Protein AF-A0A3Q7SPI2-F1 (afdb_monomer_lite)

Organism: Vulpes vulpes (NCBI:txid9627)

Radius of gyration: 119.85 Å; chains: 1; bounding box: 212×72×351 Å

Foldseek 3Di:
DPPVVVVVVVVVVVVVVVVVVVVVVVVVVVVVVVVVVVVVVVVVVVVVVVVVVVVVVVVVVVVVVVVVVVVVVVVVVVVVVVVVVVVVVVVVVVVVVVVVVVVVVVVVVVVVVVVVVVVVVVVVVVVVVVVVVVVVVVVVVVVVVVVVVVVVVVVVVVVVVVVVVVVVVVVVVVVVVVVVVVVVVVVVVVVVVVVVVVVVVVVVVVVVVVVVVVVVVVVVVVVVVVVVVVVVVVVVVVVVVVVVVVVVVVVVVVVVVVVVVVVVVVVVVVVVVVVVVVVVVVPD

Secondary structure (DSSP, 8-state):
--HHHHHHHHHHHHHHHHHHHHHHHHHHHHHHHHHHHHHHHHHHHHHHHHHHHHHHHHHHHHHHHHHHHHHHHHHHHHHHHHHHHHHHHHHHHHHHHHHHHHHHHHHHHHHHHHHHHHHHHHHHHHHHHHHHHHHHHHHHHHHHHHHHHHHHHHHHHHHHHHHHHHHHHHHHHHHHHHHHHHHHHHHHHHHHHHHHHHHHHHHHHHHHHHHHHHHHHHHHHHHHHHHHHHHHHHHHHHHHHHHHHHHHHHHHHHHHHHHHHHHHHHHHHHHHHHHHHHHHHT--

Structure (mmCIF, N/CA/C/O backbone):
data_AF-A0A3Q7SPI2-F1
#
_entry.id   AF-A0A3Q7SPI2-F1
#
loop_
_atom_site.group_PDB
_atom_site.id
_atom_site.type_symbol
_atom_site.label_atom_id
_atom_site.label_alt_id
_atom_site.label_comp_id
_atom_site.label_asym_id
_atom_site.label_entity_id
_atom_site.label_seq_id
_atom_site.pdbx_PDB_ins_code
_atom_site.Cartn_x
_atom_site.Cartn_y
_atom_site.Cartn_z
_atom_site.occupancy
_atom_site.B_iso_or_equiv
_atom_site.auth_seq_id
_atom_site.auth_comp_id
_atom_site.auth_asym_id
_atom_site.auth_atom_id
_atom_site.pdbx_PDB_model_num
ATOM 1 N N . MET A 1 1 ? 110.333 32.108 -171.984 1.00 55.56 1 MET A N 1
ATOM 2 C CA . MET A 1 1 ? 111.078 31.637 -170.794 1.00 55.56 1 MET A CA 1
ATOM 3 C C . MET A 1 1 ? 110.436 32.079 -169.461 1.00 55.56 1 MET A C 1
ATOM 5 O O . MET A 1 1 ? 110.934 31.682 -168.419 1.00 55.56 1 MET A O 1
ATOM 9 N N . ASP A 1 2 ? 109.292 32.789 -169.468 1.00 55.53 2 ASP A N 1
ATOM 10 C CA . ASP A 1 2 ? 108.580 33.247 -168.251 1.00 55.53 2 ASP A CA 1
ATOM 11 C C . ASP A 1 2 ? 107.509 32.281 -167.694 1.00 55.53 2 ASP A C 1
ATOM 13 O O . ASP A 1 2 ? 107.187 32.309 -166.507 1.00 55.53 2 ASP A O 1
ATOM 17 N N . ALA A 1 3 ? 106.958 31.381 -168.515 1.00 58.31 3 ALA A N 1
ATOM 18 C CA . ALA A 1 3 ? 105.836 30.527 -168.101 1.00 58.31 3 ALA A CA 1
ATOM 19 C C . ALA A 1 3 ? 106.227 29.377 -167.143 1.00 58.31 3 ALA A C 1
ATOM 21 O O . ALA A 1 3 ? 105.407 28.935 -166.340 1.00 58.31 3 ALA A O 1
ATOM 22 N N . ILE A 1 4 ? 107.479 28.903 -167.184 1.00 58.94 4 ILE A N 1
ATOM 23 C CA . ILE A 1 4 ? 107.939 27.765 -166.362 1.00 58.94 4 ILE A CA 1
ATOM 24 C C . ILE A 1 4 ? 108.259 28.204 -164.923 1.00 58.94 4 ILE A C 1
ATOM 26 O O . ILE A 1 4 ? 107.924 27.491 -163.977 1.00 58.94 4 ILE A O 1
ATOM 30 N N . LYS A 1 5 ? 108.803 29.415 -164.728 1.00 58.69 5 LYS A N 1
ATOM 31 C CA . LYS A 1 5 ? 109.074 29.975 -163.391 1.00 58.69 5 LYS A CA 1
ATOM 32 C C . LYS A 1 5 ? 107.792 30.167 -162.574 1.00 58.69 5 LYS A C 1
ATOM 34 O O . LYS A 1 5 ? 107.759 29.788 -161.407 1.00 58.69 5 LYS A O 1
ATOM 39 N N . LYS A 1 6 ? 106.715 30.659 -163.203 1.00 62.22 6 LYS A N 1
ATOM 40 C CA . LYS A 1 6 ? 105.400 30.829 -162.556 1.00 62.22 6 LYS A CA 1
ATOM 41 C C . LYS A 1 6 ? 104.783 29.505 -162.091 1.00 62.22 6 LYS A C 1
ATOM 43 O O . LYS A 1 6 ? 104.199 29.455 -161.015 1.00 62.22 6 LYS A O 1
ATOM 48 N N . LYS A 1 7 ? 104.940 28.423 -162.863 1.00 62.72 7 LYS A N 1
ATOM 49 C CA . LYS A 1 7 ? 104.391 27.100 -162.510 1.00 62.72 7 LYS A CA 1
ATOM 50 C C . LYS A 1 7 ? 105.150 26.446 -161.349 1.00 62.72 7 LYS A C 1
ATOM 52 O O . LYS A 1 7 ? 104.543 25.810 -160.497 1.00 62.72 7 LYS A O 1
ATOM 57 N N . MET A 1 8 ? 106.466 26.652 -161.288 1.00 64.38 8 MET A N 1
ATOM 58 C CA . MET A 1 8 ? 107.308 26.155 -160.197 1.00 64.38 8 MET A CA 1
ATOM 59 C C . MET A 1 8 ? 107.102 26.952 -158.895 1.00 64.38 8 MET A C 1
ATOM 61 O O . MET A 1 8 ? 107.114 26.365 -157.818 1.00 64.38 8 MET A O 1
ATOM 65 N N . GLN A 1 9 ? 106.830 28.261 -158.990 1.00 63.81 9 GLN A N 1
ATOM 66 C CA . GLN A 1 9 ? 106.365 29.067 -157.853 1.00 63.81 9 GLN A CA 1
ATOM 67 C C . GLN A 1 9 ? 104.988 28.617 -157.350 1.00 63.81 9 GLN A C 1
ATOM 69 O O . GLN A 1 9 ? 104.815 28.498 -156.143 1.00 63.81 9 GLN A O 1
ATOM 74 N N . MET A 1 10 ? 104.044 28.302 -158.248 1.00 69.56 10 MET A N 1
ATOM 75 C CA . MET A 1 10 ? 102.730 27.777 -157.847 1.00 69.56 10 MET A CA 1
ATOM 76 C C . MET A 1 10 ? 102.832 26.428 -157.126 1.00 69.56 10 MET A C 1
ATOM 78 O O . MET A 1 10 ? 102.257 26.276 -156.060 1.00 69.56 10 MET A O 1
ATOM 82 N N . LEU A 1 11 ? 103.627 25.480 -157.633 1.00 66.75 11 LEU A N 1
ATOM 83 C CA . LEU A 1 11 ? 103.809 24.177 -156.973 1.00 66.75 11 LEU A CA 1
ATOM 84 C C . LEU A 1 11 ? 104.491 24.282 -155.601 1.00 66.75 11 LEU A C 1
ATOM 86 O O . LEU A 1 11 ? 104.230 23.469 -154.717 1.00 66.75 11 LEU A O 1
ATOM 90 N N . LYS A 1 12 ? 105.374 25.270 -155.414 1.00 70.38 12 LYS A N 1
ATOM 91 C CA . LYS A 1 12 ? 106.001 25.524 -154.114 1.00 70.38 12 LYS A CA 1
ATOM 92 C C . LYS A 1 12 ? 104.993 26.108 -153.118 1.00 70.38 12 LYS A C 1
ATOM 94 O O . LYS A 1 12 ? 104.948 25.640 -151.987 1.00 70.38 12 LYS A O 1
ATOM 99 N N . LEU A 1 13 ? 104.153 27.038 -153.579 1.00 75.38 13 LEU A N 1
ATOM 100 C CA . LEU A 1 13 ? 103.061 27.617 -152.794 1.00 75.38 13 LEU A CA 1
ATOM 101 C C . LEU A 1 13 ? 102.005 26.563 -152.421 1.00 75.38 13 LEU A C 1
ATOM 103 O O . LEU A 1 13 ? 101.534 26.546 -151.293 1.00 75.38 13 LEU A O 1
ATOM 107 N N . ASP A 1 14 ? 101.676 25.641 -153.330 1.00 71.81 14 ASP A N 1
ATOM 108 C CA . ASP A 1 14 ? 100.745 24.540 -153.046 1.00 71.81 14 ASP A CA 1
ATOM 109 C C . ASP A 1 14 ? 101.316 23.548 -152.024 1.00 71.81 14 ASP A C 1
ATOM 111 O O . ASP A 1 14 ? 100.580 23.044 -151.177 1.00 71.81 14 ASP A O 1
ATOM 115 N N . LYS A 1 15 ? 102.630 23.284 -152.060 1.00 73.38 15 LYS A N 1
ATOM 116 C CA . LYS A 1 15 ? 103.296 22.444 -151.055 1.00 73.38 15 LYS A CA 1
ATOM 117 C C . LYS A 1 15 ? 103.334 23.123 -149.683 1.00 73.38 15 LYS A C 1
ATOM 119 O O . LYS A 1 15 ? 103.087 22.447 -148.690 1.00 73.38 15 LYS A O 1
ATOM 124 N N . GLU A 1 16 ? 103.641 24.419 -149.630 1.00 73.44 16 GLU A N 1
ATOM 125 C CA . GLU A 1 16 ? 103.612 25.209 -148.389 1.00 73.44 16 GLU A CA 1
ATOM 126 C C . GLU A 1 16 ? 102.183 25.264 -147.820 1.00 73.44 16 GLU A C 1
ATOM 128 O O . GLU A 1 16 ? 101.985 24.886 -146.674 1.00 73.44 16 GLU A O 1
ATOM 133 N N . ASN A 1 17 ? 101.161 25.530 -148.642 1.00 75.19 17 ASN A N 1
ATOM 134 C CA . ASN A 1 17 ? 99.755 25.491 -148.213 1.00 75.19 17 ASN A CA 1
ATOM 135 C C . ASN A 1 17 ? 99.292 24.104 -147.726 1.00 75.19 17 ASN A C 1
ATOM 137 O O . ASN A 1 17 ? 98.430 24.007 -146.852 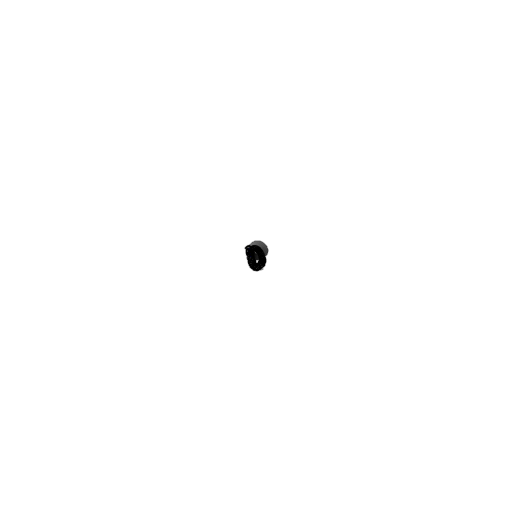1.00 75.19 17 ASN A O 1
ATOM 141 N N . ALA A 1 18 ? 99.804 23.018 -148.314 1.00 76.81 18 ALA A N 1
ATOM 142 C CA . ALA A 1 18 ? 99.486 21.660 -147.878 1.00 76.81 18 ALA A CA 1
ATOM 143 C C . ALA A 1 18 ? 100.167 21.301 -146.548 1.00 76.81 18 ALA A C 1
ATOM 145 O O . ALA A 1 18 ? 99.561 20.603 -145.737 1.00 76.81 18 ALA A O 1
ATOM 146 N N . LEU A 1 19 ? 101.394 21.784 -146.323 1.00 74.31 19 LEU A N 1
ATOM 147 C CA . LEU A 1 19 ? 102.105 21.639 -145.051 1.00 74.31 19 LEU A CA 1
ATOM 148 C C . LEU A 1 19 ? 101.437 22.463 -143.949 1.00 74.31 19 LEU A C 1
ATOM 150 O O . LEU A 1 19 ? 101.128 21.894 -142.911 1.00 74.31 19 LEU A O 1
ATOM 154 N N . ASP A 1 20 ? 101.089 23.724 -144.210 1.00 76.94 20 ASP A N 1
ATOM 155 C CA . ASP A 1 20 ? 100.360 24.568 -143.254 1.00 76.94 20 ASP A CA 1
ATOM 156 C C . ASP A 1 20 ? 98.998 23.955 -142.896 1.00 76.94 20 ASP A C 1
ATOM 158 O O . ASP A 1 20 ? 98.590 23.956 -141.738 1.00 76.94 20 ASP A O 1
ATOM 162 N N . ARG A 1 21 ? 98.293 23.351 -143.866 1.00 78.00 21 ARG A N 1
ATOM 163 C CA . ARG A 1 21 ? 97.057 22.599 -143.586 1.00 78.00 21 ARG A CA 1
ATOM 164 C C . ARG A 1 21 ? 97.289 21.351 -142.741 1.00 78.00 21 ARG A C 1
ATOM 166 O O . ARG A 1 21 ? 96.421 21.020 -141.939 1.00 78.00 21 ARG A O 1
ATOM 173 N N . ALA A 1 22 ? 98.395 20.641 -142.945 1.00 78.00 22 ALA A N 1
ATOM 174 C CA . ALA A 1 22 ? 98.726 19.461 -142.154 1.00 78.00 22 ALA A CA 1
ATOM 175 C C . ALA A 1 22 ? 99.110 19.848 -140.718 1.00 78.00 22 ALA A C 1
ATOM 177 O O . ALA A 1 22 ? 98.606 19.233 -139.784 1.00 78.00 22 ALA A O 1
ATOM 178 N N . GLU A 1 23 ? 99.908 20.904 -140.541 1.00 78.56 23 GLU A N 1
ATOM 179 C CA . GLU A 1 23 ? 100.263 21.448 -139.226 1.00 78.56 23 GLU A CA 1
ATOM 180 C C . GLU A 1 23 ? 99.034 21.998 -138.493 1.00 78.56 23 GLU A C 1
ATOM 182 O O . GLU A 1 23 ? 98.845 21.707 -137.313 1.00 78.56 23 GLU A O 1
ATOM 187 N N . GLN A 1 24 ? 98.146 22.713 -139.193 1.00 80.88 24 GLN A N 1
ATOM 188 C CA . GLN A 1 24 ? 96.880 23.182 -138.628 1.00 80.88 24 GLN A CA 1
ATOM 189 C C . GLN A 1 24 ? 95.991 22.003 -138.204 1.00 80.88 24 GLN A C 1
ATOM 191 O O . GLN A 1 24 ? 95.455 22.007 -137.101 1.00 80.88 24 GLN A O 1
ATOM 196 N N . ALA A 1 25 ? 95.877 20.961 -139.035 1.00 79.62 25 ALA A N 1
ATOM 197 C CA . ALA A 1 25 ? 95.103 19.767 -138.698 1.00 79.62 25 ALA A CA 1
ATOM 198 C C . ALA A 1 25 ? 95.709 18.978 -137.523 1.00 79.62 25 ALA A C 1
ATOM 200 O O . ALA A 1 25 ? 94.969 18.401 -136.727 1.00 79.62 25 ALA A O 1
ATOM 201 N N . GLU A 1 26 ? 97.037 18.951 -137.387 1.00 81.19 26 GLU A N 1
ATOM 202 C CA . GLU A 1 26 ? 97.724 18.307 -136.264 1.00 81.19 26 GLU A CA 1
ATOM 203 C C . GLU A 1 26 ? 97.571 19.116 -134.966 1.00 81.19 26 GLU A C 1
ATOM 205 O O . GLU A 1 26 ? 97.320 18.537 -133.906 1.00 81.19 26 GLU A O 1
ATOM 210 N N . ALA A 1 27 ? 97.615 20.450 -135.049 1.00 82.19 27 ALA A N 1
ATOM 211 C CA . ALA A 1 27 ? 97.311 21.344 -133.934 1.00 82.19 27 ALA A CA 1
ATOM 212 C C . ALA A 1 27 ? 95.845 21.221 -133.481 1.00 82.19 27 ALA A C 1
ATOM 214 O O . ALA A 1 27 ? 95.585 21.091 -132.284 1.00 82.19 27 ALA A O 1
ATOM 215 N N . ASP A 1 28 ? 94.899 21.185 -134.424 1.00 82.88 28 ASP A N 1
ATOM 216 C CA . ASP A 1 28 ? 93.471 21.013 -134.142 1.00 82.88 28 ASP A CA 1
ATOM 217 C C . ASP A 1 28 ? 93.180 19.623 -133.555 1.00 82.88 28 ASP A C 1
ATOM 219 O O . ASP A 1 28 ? 92.407 19.501 -132.603 1.00 82.88 28 ASP A O 1
ATOM 223 N N . LYS A 1 29 ? 93.840 18.570 -134.062 1.00 85.00 29 LYS A N 1
ATOM 224 C CA . LYS A 1 29 ? 93.756 17.216 -133.498 1.00 85.00 29 LYS A CA 1
ATOM 225 C C . LYS A 1 29 ? 94.263 17.191 -132.059 1.00 85.00 29 LYS A C 1
ATOM 227 O O . LYS A 1 29 ? 93.582 16.648 -131.196 1.00 85.00 29 LYS A O 1
ATOM 232 N N . LYS A 1 30 ? 95.422 17.792 -131.788 1.00 84.12 30 LYS A N 1
ATOM 233 C CA . LYS A 1 30 ? 95.995 17.837 -130.439 1.00 84.12 30 LYS A CA 1
ATOM 234 C C . LYS A 1 30 ? 95.109 18.630 -129.474 1.00 84.12 30 LYS A C 1
ATOM 236 O O . LYS A 1 30 ? 94.859 18.173 -128.365 1.00 84.12 30 LYS A O 1
ATOM 241 N N . ALA A 1 31 ? 94.557 19.760 -129.917 1.00 85.06 31 ALA A N 1
ATOM 242 C CA . ALA A 1 31 ? 93.592 20.531 -129.137 1.00 85.06 31 ALA A CA 1
ATOM 243 C C . ALA A 1 31 ? 92.297 19.742 -128.862 1.00 85.06 31 ALA A C 1
ATOM 245 O O . ALA A 1 31 ? 91.734 19.839 -127.772 1.00 85.06 31 ALA A O 1
ATOM 246 N N . ALA A 1 32 ? 91.824 18.944 -129.825 1.00 83.56 32 ALA A N 1
ATOM 247 C CA . ALA A 1 32 ? 90.671 18.066 -129.643 1.00 83.56 32 ALA A CA 1
ATOM 248 C C . ALA A 1 32 ? 90.970 16.894 -128.693 1.00 83.56 32 ALA A C 1
ATOM 250 O O . ALA A 1 32 ? 90.123 16.569 -127.866 1.00 83.56 32 ALA A O 1
ATOM 251 N N . GLU A 1 33 ? 92.162 16.295 -128.765 1.00 84.12 33 GLU A N 1
ATOM 252 C CA . GLU A 1 33 ? 92.613 15.239 -127.848 1.00 84.12 33 GLU A CA 1
ATOM 253 C C . GLU A 1 33 ? 92.755 15.765 -126.413 1.00 84.12 33 GLU A C 1
ATOM 255 O O . GLU A 1 33 ? 92.229 15.149 -125.487 1.00 84.12 33 GLU A O 1
ATOM 260 N N . ASP A 1 34 ? 93.368 16.938 -126.221 1.00 86.00 34 ASP A N 1
ATOM 261 C CA . ASP A 1 34 ? 93.481 17.580 -124.905 1.00 86.00 34 ASP A CA 1
ATOM 262 C C . ASP A 1 34 ? 92.097 17.932 -124.333 1.00 86.00 34 ASP A C 1
ATOM 264 O O . ASP A 1 34 ? 91.833 17.717 -123.148 1.00 86.00 34 ASP A O 1
ATOM 268 N N . ARG A 1 35 ? 91.174 18.409 -125.180 1.00 86.06 35 ARG A N 1
ATOM 269 C CA . ARG A 1 35 ? 89.789 18.702 -124.782 1.00 86.06 35 ARG A CA 1
ATOM 270 C C . ARG A 1 35 ? 88.993 17.436 -124.469 1.00 86.06 35 ARG A C 1
ATOM 272 O O . ARG A 1 35 ? 88.218 17.435 -123.519 1.00 86.06 35 ARG A O 1
ATOM 279 N N . SER A 1 36 ? 89.195 16.360 -125.229 1.00 86.56 36 SER A N 1
ATOM 280 C CA . SER A 1 36 ? 88.597 15.049 -124.952 1.00 86.56 36 SER A CA 1
ATOM 281 C C . SER A 1 36 ? 89.075 14.518 -123.608 1.00 86.56 36 SER A C 1
ATOM 283 O O . SER A 1 36 ? 88.267 14.061 -122.809 1.00 86.56 36 SER A O 1
ATOM 285 N N . LYS A 1 37 ? 90.372 14.653 -123.320 1.00 87.19 37 LYS A N 1
ATOM 286 C CA . LYS A 1 37 ? 90.965 14.206 -122.061 1.00 87.19 37 LYS A CA 1
ATOM 287 C C . LYS A 1 37 ? 90.459 15.008 -120.860 1.00 87.19 37 LYS A C 1
ATOM 289 O O . LYS A 1 37 ? 90.122 14.421 -119.840 1.00 87.19 37 LYS A O 1
ATOM 294 N N . GLN A 1 38 ? 90.331 16.331 -120.995 1.00 87.06 38 GLN A N 1
ATOM 295 C CA . GLN A 1 38 ? 89.701 17.172 -119.968 1.00 87.06 38 GLN A CA 1
ATOM 296 C C . GLN A 1 38 ? 88.248 16.764 -119.702 1.00 87.06 38 GLN A C 1
ATOM 298 O O . GLN A 1 38 ? 87.848 16.657 -118.546 1.00 87.06 38 GLN A O 1
ATOM 303 N N . LEU A 1 39 ? 87.470 16.501 -120.756 1.00 85.69 39 LEU A N 1
ATOM 304 C CA . LEU A 1 39 ? 86.083 16.053 -120.622 1.00 85.69 39 LEU A CA 1
ATOM 305 C C . LEU A 1 39 ? 85.982 14.652 -120.004 1.00 85.69 39 LEU A C 1
ATOM 307 O O . LEU A 1 39 ? 85.077 14.414 -119.211 1.00 85.69 39 LEU A O 1
ATOM 311 N N . GLU A 1 40 ? 86.899 13.737 -120.326 1.00 84.88 40 GLU A N 1
ATOM 312 C CA . GLU A 1 40 ? 86.978 12.416 -119.691 1.00 84.88 40 GLU A CA 1
ATOM 313 C C . GLU A 1 40 ? 87.300 12.527 -118.193 1.00 84.88 40 GLU A C 1
ATOM 315 O O . GLU A 1 40 ? 86.602 11.923 -117.377 1.00 84.88 40 GLU A O 1
ATOM 320 N N . ASP A 1 41 ? 88.284 13.346 -117.811 1.00 87.94 41 ASP A N 1
ATOM 321 C CA . ASP A 1 41 ? 88.640 13.579 -116.406 1.00 87.94 41 ASP A CA 1
ATOM 322 C C . ASP A 1 41 ? 87.490 14.256 -115.627 1.00 87.94 41 ASP A C 1
ATOM 324 O O . ASP A 1 41 ? 87.188 13.881 -114.486 1.00 87.94 41 ASP A O 1
ATOM 328 N N . GLU A 1 42 ? 86.793 15.220 -116.241 1.00 88.69 42 GLU A N 1
ATOM 329 C CA . GLU A 1 42 ? 85.589 15.840 -115.672 1.00 88.69 42 GLU A CA 1
ATOM 330 C C . GLU A 1 42 ? 84.445 14.836 -115.515 1.00 88.69 42 GLU A C 1
ATOM 332 O O . GLU A 1 42 ? 83.778 14.826 -114.478 1.00 88.69 42 GLU A O 1
ATOM 337 N N . LEU A 1 43 ? 84.236 13.957 -116.497 1.00 88.94 43 LEU A N 1
ATOM 338 C CA . LEU A 1 43 ? 83.193 12.936 -116.459 1.00 88.94 43 LEU A CA 1
ATOM 339 C C . LEU A 1 43 ? 83.463 11.909 -115.353 1.00 88.94 43 LEU A C 1
ATOM 341 O O . LEU A 1 43 ? 82.545 11.569 -114.606 1.00 88.94 43 LEU A O 1
ATOM 345 N N . VAL A 1 44 ? 84.717 11.489 -115.168 1.00 90.31 44 VAL A N 1
ATOM 346 C CA . VAL A 1 44 ? 85.126 10.620 -114.051 1.00 90.31 44 VAL A CA 1
ATOM 347 C C . VAL A 1 44 ? 84.925 11.321 -112.701 1.00 90.31 44 VAL A C 1
ATOM 349 O O . VAL A 1 44 ? 84.414 10.720 -111.751 1.00 90.31 44 VAL A O 1
ATOM 352 N N . SER A 1 45 ? 85.279 12.606 -112.598 1.00 90.75 45 SER A N 1
ATOM 353 C CA . SER A 1 45 ? 85.065 13.413 -111.388 1.00 90.75 45 SER A CA 1
ATOM 354 C C . SER A 1 45 ? 83.576 13.563 -111.046 1.00 90.75 45 SER A C 1
ATOM 356 O O . SER A 1 45 ? 83.179 13.383 -109.890 1.00 90.75 45 SER A O 1
ATOM 358 N N . LEU A 1 46 ? 82.735 13.830 -112.049 1.00 89.06 46 LEU A N 1
ATOM 359 C CA . LEU A 1 46 ? 81.284 13.935 -111.903 1.00 89.06 46 LEU A CA 1
ATOM 360 C C . LEU A 1 46 ? 80.646 12.595 -111.544 1.00 89.06 46 LEU A C 1
ATOM 362 O O . LEU A 1 46 ? 79.807 12.568 -110.652 1.00 89.06 46 LEU A O 1
ATOM 366 N N . GLN A 1 47 ? 81.075 11.485 -112.149 1.00 89.06 47 GLN A N 1
ATOM 367 C CA . GLN A 1 47 ? 80.615 10.146 -111.767 1.00 89.06 47 GLN A CA 1
ATOM 368 C C . GLN A 1 47 ? 80.974 9.812 -110.316 1.00 89.06 47 GLN A C 1
ATOM 370 O O . GLN A 1 47 ? 80.151 9.262 -109.587 1.00 89.06 47 GLN A O 1
ATOM 375 N N . LYS A 1 48 ? 82.177 10.184 -109.859 1.00 91.69 48 LYS A N 1
ATOM 376 C CA . LYS A 1 48 ? 82.577 9.989 -108.459 1.00 91.69 48 LYS A CA 1
ATOM 377 C C . LYS A 1 48 ? 81.744 10.842 -107.500 1.00 91.69 48 LYS A C 1
ATOM 379 O O . LYS A 1 48 ? 81.370 10.352 -106.437 1.00 91.69 48 LYS A O 1
ATOM 384 N N . LYS A 1 49 ? 81.448 12.097 -107.860 1.00 91.62 49 LYS A N 1
ATOM 385 C CA . LYS A 1 49 ? 80.548 12.961 -107.080 1.00 91.62 49 LYS A CA 1
ATOM 386 C C . LYS A 1 49 ? 79.122 12.421 -107.057 1.00 91.62 49 LYS A C 1
ATOM 388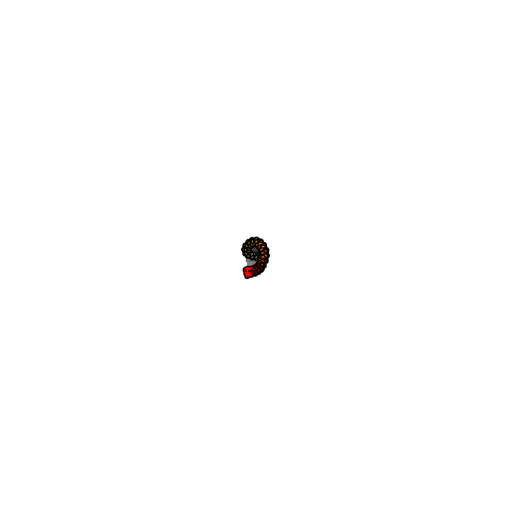 O O . LYS A 1 49 ? 78.553 12.363 -105.979 1.00 91.62 49 LYS A O 1
ATOM 393 N N . LEU A 1 50 ? 78.592 11.991 -108.203 1.00 90.75 50 LEU A N 1
ATOM 394 C CA . LEU A 1 50 ? 77.261 11.397 -108.317 1.00 90.75 50 LEU A CA 1
ATOM 395 C C . LEU A 1 50 ? 77.138 10.178 -107.401 1.00 90.75 50 LEU A C 1
ATOM 397 O O . LEU A 1 50 ? 76.234 10.136 -106.575 1.00 90.75 50 LEU A O 1
ATOM 401 N N . LYS A 1 51 ? 78.112 9.264 -107.456 1.00 91.69 51 LYS A N 1
ATOM 402 C CA . LYS A 1 51 ? 78.145 8.098 -106.569 1.00 91.69 51 LYS A CA 1
ATOM 403 C C . LYS A 1 51 ? 78.215 8.492 -105.090 1.00 91.69 51 LYS A C 1
ATOM 405 O O . LYS A 1 51 ? 77.512 7.921 -104.272 1.00 91.69 51 LYS A O 1
ATOM 410 N N . GLY A 1 52 ? 79.025 9.497 -104.747 1.00 91.06 52 GLY A N 1
ATOM 411 C CA . GLY A 1 52 ? 79.077 10.028 -103.382 1.00 91.06 52 GLY A CA 1
ATOM 412 C C . GLY A 1 52 ? 77.734 10.599 -102.914 1.00 91.06 52 GLY A C 1
ATOM 413 O O . GLY A 1 52 ? 77.327 10.343 -101.787 1.00 91.06 52 GLY A O 1
ATOM 414 N N . THR A 1 53 ? 77.024 11.324 -103.784 1.00 90.31 53 THR A N 1
ATOM 415 C CA . THR A 1 53 ? 75.690 11.853 -103.470 1.00 90.31 53 THR A CA 1
ATOM 416 C C . THR A 1 53 ? 74.609 10.774 -103.420 1.00 90.31 53 THR A C 1
ATOM 418 O O . THR A 1 53 ? 73.688 10.905 -102.625 1.00 90.31 53 THR A O 1
ATOM 421 N N . GLU A 1 54 ? 74.716 9.711 -104.222 1.00 90.19 54 GLU A N 1
ATOM 422 C CA . GLU A 1 54 ? 73.830 8.538 -104.154 1.00 90.19 54 GLU A CA 1
ATOM 423 C C . GLU A 1 54 ? 74.025 7.794 -102.826 1.00 90.19 54 GLU A C 1
ATOM 425 O O . GLU A 1 54 ? 73.055 7.576 -102.107 1.00 90.19 54 GLU A O 1
ATOM 430 N N . ASP A 1 55 ? 75.276 7.526 -102.430 1.00 92.75 55 ASP A N 1
ATOM 431 C CA . ASP A 1 55 ? 75.594 6.892 -101.143 1.00 92.75 55 ASP A CA 1
ATOM 432 C C . ASP A 1 55 ? 75.105 7.738 -99.943 1.00 92.75 55 ASP A C 1
ATOM 434 O O . ASP A 1 55 ? 74.710 7.203 -98.905 1.00 92.75 55 ASP A O 1
ATOM 438 N N . GLU A 1 56 ? 75.163 9.072 -100.039 1.00 92.75 56 GLU A N 1
ATOM 439 C CA . GLU A 1 56 ? 74.608 9.979 -99.024 1.00 92.75 56 GLU A CA 1
ATOM 440 C C . GLU A 1 56 ? 73.077 9.974 -99.023 1.00 92.75 56 GLU A C 1
ATOM 442 O O . GLU A 1 56 ? 72.471 9.939 -97.950 1.00 92.75 56 GLU A O 1
ATOM 447 N N . LEU A 1 57 ? 72.449 9.973 -100.200 1.00 92.88 57 LEU A N 1
ATOM 448 C CA . LEU A 1 57 ? 70.997 9.908 -100.339 1.00 92.88 57 LEU A CA 1
ATOM 449 C C . LEU A 1 57 ? 70.439 8.611 -99.747 1.00 92.88 57 LEU A C 1
ATOM 451 O O . LEU A 1 57 ? 69.441 8.665 -99.027 1.00 92.88 57 LEU A O 1
ATOM 455 N N . ASP A 1 58 ? 71.097 7.477 -99.988 1.00 93.69 58 ASP A N 1
ATOM 456 C CA . ASP A 1 58 ? 70.713 6.181 -99.426 1.00 93.69 58 ASP A CA 1
ATOM 457 C C . ASP A 1 58 ? 70.812 6.200 -97.895 1.00 93.69 58 ASP A C 1
ATOM 459 O O . ASP A 1 58 ? 69.848 5.862 -97.206 1.00 93.69 58 ASP A O 1
ATOM 463 N N . LYS A 1 59 ? 71.921 6.714 -97.341 1.00 94.19 59 LYS A N 1
ATOM 464 C CA . LYS A 1 59 ? 72.090 6.862 -95.882 1.00 94.19 59 LYS A CA 1
ATOM 465 C C . LYS A 1 59 ? 71.027 7.756 -95.255 1.00 94.19 59 LYS A C 1
ATOM 467 O O . LYS A 1 59 ? 70.497 7.425 -94.195 1.00 94.19 59 LYS A O 1
ATOM 472 N N . TYR A 1 60 ? 70.726 8.898 -95.871 1.00 93.38 60 TYR A N 1
ATOM 473 C CA . TYR A 1 60 ? 69.691 9.796 -95.360 1.00 93.38 60 TYR A CA 1
ATOM 474 C C . TYR A 1 60 ? 68.292 9.197 -95.505 1.00 93.38 60 TYR A C 1
ATOM 476 O O . TYR A 1 60 ? 67.459 9.422 -94.631 1.00 93.38 60 TYR A O 1
ATOM 484 N N . SER A 1 61 ? 68.040 8.410 -96.551 1.00 92.88 61 SER A N 1
ATOM 485 C CA . SER A 1 61 ? 66.761 7.721 -96.750 1.00 92.88 61 SER A CA 1
ATOM 486 C C . SER A 1 61 ? 66.541 6.626 -95.707 1.00 92.88 61 SER A C 1
ATOM 488 O O . SER A 1 61 ? 65.462 6.557 -95.119 1.00 92.88 61 SER A O 1
ATOM 490 N N . GLU A 1 62 ? 67.564 5.819 -95.413 1.00 94.62 62 GLU A N 1
ATOM 491 C CA . GLU A 1 62 ? 67.512 4.830 -94.330 1.00 94.62 62 GLU A CA 1
ATOM 492 C C . GLU A 1 62 ? 67.335 5.506 -92.965 1.00 94.62 62 GLU A C 1
ATOM 494 O O . GLU A 1 62 ? 66.435 5.144 -92.209 1.00 94.62 62 GLU A O 1
ATOM 499 N N . ALA A 1 63 ? 68.114 6.552 -92.671 1.00 94.56 63 ALA A N 1
ATOM 500 C CA . ALA A 1 63 ? 67.993 7.292 -91.415 1.00 94.56 63 ALA A CA 1
ATOM 501 C C . ALA A 1 63 ? 66.618 7.962 -91.249 1.00 94.56 63 ALA A C 1
ATOM 503 O O . ALA A 1 63 ? 66.082 8.008 -90.139 1.00 94.56 63 ALA A O 1
ATOM 504 N N . LEU A 1 64 ? 66.036 8.474 -92.339 1.00 94.31 64 LEU A N 1
ATOM 505 C CA . LEU A 1 64 ? 64.690 9.041 -92.341 1.00 94.31 64 LEU A CA 1
ATOM 506 C C . LEU A 1 64 ? 63.644 7.966 -92.047 1.00 94.31 64 LEU A C 1
ATOM 508 O O . LEU A 1 64 ? 62.755 8.205 -91.232 1.00 94.31 64 LEU A O 1
ATOM 512 N N . LYS A 1 65 ? 63.769 6.787 -92.665 1.00 94.88 65 LYS A N 1
ATOM 513 C CA . LYS A 1 65 ? 62.858 5.665 -92.430 1.00 94.88 65 LYS A CA 1
ATOM 514 C C . LYS A 1 65 ? 62.922 5.189 -90.976 1.00 94.88 65 LYS A C 1
ATOM 516 O O . LYS A 1 65 ? 61.885 5.082 -90.329 1.00 94.88 65 LYS A O 1
ATOM 521 N N . ASP A 1 66 ? 64.122 5.014 -90.427 1.00 95.06 66 ASP A N 1
ATOM 522 C CA . ASP A 1 66 ? 64.316 4.653 -89.018 1.00 95.06 66 ASP A CA 1
ATOM 523 C C . ASP A 1 66 ? 63.734 5.707 -88.062 1.00 95.06 66 ASP A C 1
ATOM 525 O O . ASP A 1 66 ? 63.179 5.379 -87.009 1.00 95.06 66 ASP A O 1
ATOM 529 N N . ALA A 1 67 ? 63.876 6.993 -88.397 1.00 94.38 67 ALA A N 1
ATOM 530 C CA . ALA A 1 67 ? 63.310 8.085 -87.612 1.00 94.38 67 ALA A CA 1
ATOM 531 C C . ALA A 1 67 ? 61.775 8.101 -87.677 1.00 94.38 67 ALA A C 1
ATOM 533 O O . ALA A 1 67 ? 61.138 8.329 -86.649 1.00 94.38 67 ALA A O 1
ATOM 534 N N . GLN A 1 68 ? 61.189 7.821 -88.844 1.00 94.00 68 GLN A N 1
ATOM 535 C CA . GLN A 1 68 ? 59.741 7.693 -89.026 1.00 94.00 68 GLN A CA 1
ATOM 536 C C . GLN A 1 68 ? 59.179 6.509 -88.234 1.00 94.00 68 GLN A C 1
ATOM 538 O O . GLN A 1 68 ? 58.237 6.693 -87.472 1.00 94.00 68 GLN A O 1
ATOM 543 N N . GLU A 1 69 ? 59.804 5.330 -88.310 1.00 95.38 69 GLU A N 1
ATOM 544 C CA . GLU A 1 69 ? 59.374 4.158 -87.532 1.00 95.38 69 GLU A CA 1
ATOM 545 C C . GLU A 1 69 ? 59.447 4.424 -86.017 1.00 95.38 69 GLU A C 1
ATOM 547 O O . GLU A 1 69 ? 58.543 4.065 -85.257 1.00 95.38 69 GLU A O 1
ATOM 552 N N . LYS A 1 70 ? 60.500 5.109 -85.547 1.00 95.56 70 LYS A N 1
ATOM 553 C CA . LYS A 1 70 ? 60.610 5.520 -84.136 1.00 95.56 70 LYS A CA 1
ATOM 554 C C . LYS A 1 70 ? 59.554 6.545 -83.738 1.00 95.56 70 LYS A C 1
ATOM 556 O O . LYS A 1 70 ? 59.063 6.472 -82.610 1.00 95.56 70 LYS A O 1
ATOM 561 N N . LEU A 1 71 ? 59.228 7.485 -84.624 1.00 95.00 71 LEU A N 1
ATOM 562 C CA . LEU A 1 71 ? 58.189 8.481 -84.389 1.00 95.00 71 LEU A CA 1
ATOM 563 C C . LEU A 1 71 ? 56.823 7.805 -84.254 1.00 95.00 71 LEU A C 1
ATOM 565 O O . LEU A 1 71 ? 56.161 8.019 -83.246 1.00 95.00 71 LEU A O 1
ATOM 569 N N . GLU A 1 72 ? 56.456 6.916 -85.178 1.00 95.38 72 GLU A N 1
ATOM 570 C CA . GLU A 1 72 ? 55.189 6.174 -85.123 1.00 95.38 72 GLU A CA 1
ATOM 571 C C . GLU A 1 72 ? 55.064 5.343 -83.835 1.00 95.38 72 GLU A C 1
ATOM 573 O O . GLU A 1 72 ? 54.014 5.315 -83.190 1.00 95.38 72 GLU A O 1
ATOM 578 N N . LEU A 1 73 ? 56.151 4.693 -83.399 1.00 95.69 73 LEU A N 1
ATOM 579 C CA . LEU A 1 73 ? 56.174 3.958 -82.130 1.00 95.69 73 LEU A CA 1
ATOM 580 C C . LEU A 1 73 ? 56.018 4.875 -80.911 1.00 95.69 73 LEU A C 1
ATOM 582 O O . LEU A 1 73 ? 55.393 4.478 -79.923 1.00 95.69 73 LEU A O 1
ATOM 586 N N . ALA A 1 74 ? 56.608 6.071 -80.945 1.00 95.38 74 ALA A N 1
ATOM 587 C CA . ALA A 1 74 ? 56.486 7.052 -79.874 1.00 95.38 74 ALA A CA 1
ATOM 588 C C . ALA A 1 74 ? 55.074 7.650 -79.820 1.00 95.38 74 ALA A C 1
ATOM 590 O O . ALA A 1 74 ? 54.503 7.732 -78.734 1.00 95.38 74 ALA A O 1
ATOM 591 N N . GLU A 1 75 ? 54.493 7.988 -80.972 1.00 95.12 75 GLU A N 1
ATOM 592 C CA . GLU A 1 75 ? 53.115 8.468 -81.094 1.00 95.12 75 GLU A CA 1
ATOM 593 C C . GLU A 1 75 ? 52.128 7.420 -80.591 1.00 95.12 75 GLU A C 1
ATOM 595 O O . GLU A 1 75 ? 51.292 7.734 -79.749 1.00 95.12 75 GLU A O 1
ATOM 600 N N . LYS A 1 76 ? 52.289 6.151 -80.989 1.00 96.31 76 LYS A N 1
ATOM 601 C CA . LYS A 1 76 ? 51.442 5.062 -80.490 1.00 96.31 76 LYS A CA 1
ATOM 602 C C . LYS A 1 76 ? 51.516 4.917 -78.966 1.00 96.31 76 LYS A C 1
ATOM 604 O O . LYS A 1 76 ? 50.494 4.781 -78.299 1.00 96.31 76 LYS A O 1
ATOM 609 N N . LYS A 1 77 ? 52.721 4.975 -78.390 1.00 96.06 77 LYS A N 1
ATOM 610 C CA . LYS A 1 77 ? 52.891 4.933 -76.928 1.00 96.06 77 LYS A CA 1
ATOM 611 C C . LYS A 1 77 ? 52.264 6.140 -76.237 1.00 96.06 77 LYS A C 1
ATOM 613 O O . LYS A 1 77 ? 51.711 5.981 -75.153 1.00 96.06 77 LYS A O 1
ATOM 618 N N . ALA A 1 78 ? 52.360 7.325 -76.837 1.00 95.56 78 ALA A N 1
ATOM 619 C CA . ALA A 1 78 ? 51.724 8.525 -76.313 1.00 95.56 78 ALA A CA 1
ATOM 620 C C . ALA A 1 78 ? 50.197 8.381 -76.331 1.00 95.56 78 ALA A C 1
ATOM 622 O O . ALA A 1 78 ? 49.569 8.613 -75.304 1.00 95.56 78 ALA A O 1
ATOM 623 N N . THR A 1 79 ? 49.612 7.896 -77.432 1.00 95.88 79 THR A N 1
ATOM 624 C CA . THR A 1 79 ? 48.161 7.671 -77.523 1.00 95.88 79 THR A CA 1
ATOM 625 C C . THR A 1 79 ? 47.667 6.613 -76.539 1.00 95.88 79 THR A C 1
ATOM 627 O O . THR A 1 79 ? 46.615 6.796 -75.931 1.00 95.88 79 THR A O 1
ATOM 630 N N . ASP A 1 80 ? 48.431 5.534 -76.333 1.00 95.94 80 ASP A N 1
ATOM 631 C CA . ASP A 1 80 ? 48.089 4.497 -75.351 1.00 95.94 80 ASP A CA 1
ATOM 632 C C . ASP A 1 80 ? 48.124 5.074 -73.920 1.00 95.94 80 ASP A C 1
ATOM 634 O O . ASP A 1 80 ? 47.194 4.875 -73.139 1.00 95.94 80 ASP A O 1
ATOM 638 N N . ALA A 1 81 ? 49.148 5.870 -73.590 1.00 95.56 81 ALA A N 1
ATOM 639 C CA . ALA A 1 81 ? 49.258 6.528 -72.288 1.00 95.56 81 ALA A CA 1
ATOM 640 C C . ALA A 1 81 ? 48.159 7.582 -72.058 1.00 95.56 81 ALA A C 1
ATOM 642 O O . ALA A 1 81 ? 47.616 7.674 -70.958 1.00 95.56 81 ALA A O 1
ATOM 643 N N . GLU A 1 82 ? 47.800 8.364 -73.078 1.00 95.69 82 GLU A N 1
ATOM 644 C CA . GLU A 1 82 ? 46.687 9.318 -73.010 1.00 95.69 82 GLU A CA 1
ATOM 645 C C . GLU A 1 82 ? 45.347 8.606 -72.776 1.00 95.69 82 GLU A C 1
ATOM 647 O O . GLU A 1 82 ? 44.535 9.069 -71.968 1.00 95.69 82 GLU A O 1
ATOM 652 N N . ALA A 1 83 ? 45.132 7.452 -73.416 1.00 96.25 83 ALA A N 1
ATOM 653 C CA . ALA A 1 83 ? 43.949 6.625 -73.195 1.00 96.25 83 ALA A CA 1
ATOM 654 C C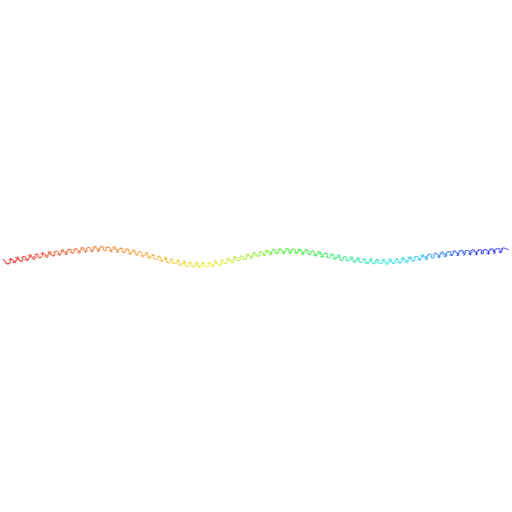 . ALA A 1 83 ? 43.892 6.071 -71.758 1.00 96.25 83 ALA A C 1
ATOM 656 O O . ALA A 1 83 ? 42.835 6.126 -71.117 1.00 96.25 83 ALA A O 1
ATOM 657 N N . ASP A 1 84 ? 45.022 5.606 -71.220 1.00 96.75 84 ASP A N 1
ATOM 658 C CA . ASP A 1 84 ? 45.122 5.137 -69.834 1.00 96.75 84 ASP A CA 1
ATOM 659 C C . ASP A 1 84 ? 44.856 6.265 -68.829 1.00 96.75 84 ASP A C 1
ATOM 661 O O . ASP A 1 84 ? 44.091 6.082 -67.878 1.00 96.75 84 ASP A O 1
ATOM 665 N N . VAL A 1 85 ? 45.415 7.459 -69.056 1.00 97.12 85 VAL A N 1
ATOM 666 C CA . VAL A 1 85 ? 45.162 8.644 -68.219 1.00 97.12 85 VAL A CA 1
ATOM 667 C C . VAL A 1 85 ? 43.682 9.029 -68.251 1.00 97.12 85 VAL A C 1
ATOM 669 O O . VAL A 1 85 ? 43.097 9.301 -67.200 1.00 97.12 85 VAL A O 1
ATOM 672 N N . ALA A 1 86 ? 43.040 9.005 -69.422 1.00 96.69 86 ALA A N 1
ATOM 673 C CA . ALA A 1 86 ? 41.608 9.273 -69.539 1.00 96.69 86 ALA A CA 1
ATOM 674 C C . ALA A 1 86 ? 40.762 8.241 -68.766 1.00 96.69 86 ALA A C 1
ATOM 676 O O . ALA A 1 86 ? 39.815 8.609 -68.064 1.00 96.69 86 ALA A O 1
ATOM 677 N N . SER A 1 87 ? 41.128 6.958 -68.843 1.00 97.56 87 SER A N 1
ATOM 678 C CA . SER A 1 87 ? 40.472 5.873 -68.103 1.00 97.56 87 SER A CA 1
ATOM 679 C C . SER A 1 87 ? 40.630 6.029 -66.585 1.00 97.56 87 SER A C 1
ATOM 681 O O . SER A 1 87 ? 39.649 5.944 -65.839 1.00 97.56 87 SER A O 1
ATOM 683 N N . LEU A 1 88 ? 41.846 6.326 -66.117 1.00 97.44 88 LEU A N 1
ATOM 684 C CA . LEU A 1 88 ? 42.133 6.555 -64.702 1.00 97.44 88 LEU A CA 1
ATOM 685 C C . LEU A 1 88 ? 41.397 7.781 -64.160 1.00 97.44 88 LEU A C 1
ATOM 687 O O . LEU A 1 88 ? 40.811 7.690 -63.086 1.00 97.44 88 LEU A O 1
ATOM 691 N N . ASN A 1 89 ? 41.339 8.883 -64.911 1.00 96.69 89 ASN A N 1
ATOM 692 C CA . ASN A 1 89 ? 40.577 10.069 -64.512 1.00 96.69 89 ASN A CA 1
ATOM 693 C C . ASN A 1 89 ? 39.083 9.767 -64.366 1.00 96.69 89 ASN A C 1
ATOM 695 O O . ASN A 1 89 ? 38.459 10.187 -63.393 1.00 96.69 89 ASN A O 1
ATOM 699 N N . ARG A 1 90 ? 38.510 8.973 -65.279 1.00 96.75 90 ARG A N 1
ATOM 700 C CA . ARG A 1 90 ? 37.118 8.527 -65.148 1.00 96.75 90 ARG A CA 1
ATOM 701 C C . ARG A 1 90 ? 36.917 7.648 -63.912 1.00 96.75 90 ARG A C 1
ATOM 703 O O . ARG A 1 90 ? 35.898 7.762 -63.239 1.00 96.75 90 ARG A O 1
ATOM 710 N N . ARG A 1 91 ? 37.880 6.778 -63.598 1.00 97.69 91 ARG A N 1
ATOM 711 C CA . ARG A 1 91 ? 37.837 5.946 -62.389 1.00 97.69 91 ARG A CA 1
ATOM 712 C C . ARG A 1 91 ? 37.942 6.781 -61.112 1.00 97.69 91 ARG A C 1
ATOM 714 O O . ARG A 1 91 ? 37.234 6.472 -60.162 1.00 97.69 91 ARG A O 1
ATOM 721 N N . ILE A 1 92 ? 38.785 7.814 -61.093 1.00 97.69 92 ILE A N 1
ATOM 722 C CA . ILE A 1 92 ? 38.910 8.742 -59.960 1.00 97.69 92 ILE A CA 1
ATOM 723 C C . ILE A 1 92 ? 37.563 9.413 -59.684 1.00 97.69 92 ILE A C 1
ATOM 725 O O . ILE A 1 92 ? 37.078 9.303 -58.565 1.00 97.69 92 ILE A O 1
ATOM 729 N N . GLN A 1 93 ? 36.907 9.974 -60.706 1.00 97.31 93 GLN A N 1
ATOM 730 C CA . GLN A 1 93 ? 35.592 10.612 -60.548 1.00 97.31 93 GLN A CA 1
ATOM 731 C C . GLN A 1 93 ? 34.539 9.663 -59.964 1.00 97.31 93 GLN A C 1
ATOM 733 O O . GLN A 1 93 ? 33.797 10.035 -59.063 1.00 97.31 93 GLN A O 1
ATOM 738 N N . LEU A 1 94 ? 34.491 8.413 -60.439 1.00 97.75 94 LEU A N 1
ATOM 739 C CA . LEU A 1 94 ? 33.546 7.424 -59.913 1.00 97.75 94 LEU A CA 1
ATOM 740 C C . LEU A 1 94 ? 33.814 7.091 -58.440 1.00 97.75 94 LEU A C 1
ATOM 742 O O . LEU A 1 94 ? 32.872 6.955 -57.665 1.00 97.75 94 LEU A O 1
ATOM 746 N N . VAL A 1 95 ? 35.085 6.970 -58.049 1.00 97.81 95 VAL A N 1
ATOM 747 C CA . VAL A 1 95 ? 35.463 6.700 -56.654 1.00 97.81 95 VAL A CA 1
ATOM 748 C C . VAL A 1 95 ? 35.175 7.908 -55.759 1.00 97.81 95 VAL A C 1
ATOM 750 O O . VAL A 1 95 ? 34.731 7.721 -54.630 1.00 97.81 95 VAL A O 1
ATOM 753 N N . GLU A 1 96 ? 35.386 9.131 -56.249 1.00 97.69 96 GLU A N 1
ATOM 754 C CA . GLU A 1 96 ? 35.030 10.365 -55.537 1.00 97.69 96 GLU A CA 1
ATOM 755 C C . GLU A 1 96 ? 33.514 10.455 -55.313 1.00 97.69 96 GLU A C 1
ATOM 757 O O . GLU A 1 96 ? 33.076 10.636 -54.180 1.00 97.69 96 GLU A O 1
ATOM 762 N N . GLU A 1 97 ? 32.699 10.197 -56.342 1.00 97.38 97 GLU A N 1
ATOM 763 C CA . GLU A 1 97 ? 31.238 10.163 -56.195 1.00 97.38 97 GLU A CA 1
ATOM 764 C C . GLU A 1 97 ? 30.762 9.069 -55.220 1.00 97.38 97 GLU A C 1
ATOM 766 O O . GLU A 1 97 ? 29.804 9.265 -54.466 1.00 97.38 97 GLU A O 1
ATOM 771 N N . GLU A 1 98 ? 31.394 7.892 -55.230 1.00 97.75 98 GLU A N 1
ATOM 772 C CA . GLU A 1 98 ? 31.090 6.824 -54.273 1.00 97.75 98 GLU A CA 1
ATOM 773 C C . GLU A 1 98 ? 31.471 7.211 -52.841 1.00 97.75 98 GLU A C 1
ATOM 775 O O . GLU A 1 98 ? 30.718 6.909 -51.908 1.00 97.75 98 GLU A O 1
ATOM 780 N N . LEU A 1 99 ? 32.603 7.897 -52.666 1.00 97.81 99 LEU A N 1
ATOM 781 C CA . LEU A 1 99 ? 33.055 8.401 -51.375 1.00 97.81 99 LEU A CA 1
ATOM 782 C C . LE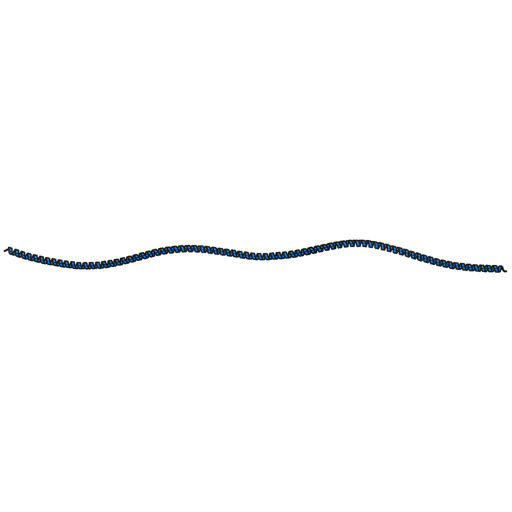U A 1 99 ? 32.087 9.451 -50.824 1.00 97.81 99 LEU A C 1
ATOM 784 O O . LEU A 1 99 ? 31.670 9.321 -49.673 1.00 97.81 99 LEU A O 1
ATOM 788 N N . ASP A 1 100 ? 31.671 10.420 -51.640 1.00 97.94 100 ASP A N 1
ATOM 789 C CA . ASP A 1 100 ? 30.718 11.461 -51.239 1.00 97.94 100 ASP A CA 1
ATOM 790 C C . ASP A 1 100 ? 29.384 10.839 -50.799 1.00 97.94 100 ASP A C 1
ATOM 792 O O . ASP A 1 100 ? 28.873 11.118 -49.711 1.00 97.94 100 ASP A O 1
ATOM 796 N N . ARG A 1 101 ? 28.860 9.879 -51.574 1.00 97.81 101 ARG A N 1
ATOM 797 C CA . ARG A 1 101 ? 27.637 9.141 -51.204 1.00 97.81 101 ARG A CA 1
ATOM 798 C C . ARG A 1 101 ? 27.802 8.340 -49.914 1.00 97.81 101 ARG A C 1
ATOM 800 O O . ARG A 1 101 ? 26.851 8.219 -49.137 1.00 97.81 101 ARG A O 1
ATOM 807 N N . ALA A 1 102 ? 28.968 7.738 -49.686 1.00 97.81 102 ALA A N 1
ATOM 808 C CA . ALA A 1 102 ? 29.247 7.010 -48.452 1.00 97.81 102 ALA A CA 1
ATOM 809 C C . ALA A 1 102 ? 29.320 7.959 -47.245 1.00 97.81 102 ALA A C 1
ATOM 811 O O . ALA A 1 102 ? 28.785 7.630 -46.184 1.00 97.81 102 ALA A O 1
ATOM 812 N N . GLN A 1 103 ? 29.912 9.143 -47.415 1.00 97.81 103 GLN A N 1
ATOM 813 C CA . GLN A 1 103 ? 29.994 10.172 -46.380 1.00 97.81 103 GLN A CA 1
ATOM 814 C C . GLN A 1 103 ? 28.617 10.737 -46.014 1.00 97.81 103 GLN A C 1
ATOM 816 O O . GLN A 1 103 ? 28.302 10.826 -44.828 1.00 97.81 103 GLN A O 1
ATOM 821 N N . GLU A 1 104 ? 27.754 11.029 -46.990 1.00 97.81 104 GLU A N 1
ATOM 822 C CA . GLU A 1 104 ? 26.379 11.483 -46.725 1.00 97.81 104 GLU A CA 1
ATOM 823 C C . GLU A 1 104 ? 25.559 10.436 -45.954 1.00 97.81 104 GLU A C 1
ATOM 825 O O . GLU A 1 104 ? 24.839 10.747 -44.996 1.00 97.81 104 GLU A O 1
ATOM 830 N N . ARG A 1 105 ? 25.697 9.159 -46.338 1.00 97.94 105 ARG A N 1
ATOM 831 C CA . ARG A 1 105 ? 25.057 8.043 -45.626 1.00 97.94 105 ARG A CA 1
ATOM 832 C C . ARG A 1 105 ? 25.576 7.917 -44.200 1.00 97.94 105 ARG A C 1
ATOM 834 O O . ARG A 1 105 ? 24.773 7.709 -43.291 1.00 97.94 105 ARG A O 1
ATOM 841 N N . LEU A 1 106 ? 26.887 8.054 -44.003 1.00 97.81 106 LEU A N 1
ATOM 842 C CA . LEU A 1 106 ? 27.502 8.014 -42.681 1.00 97.81 106 LEU A CA 1
ATOM 843 C C . LEU A 1 106 ? 27.002 9.166 -41.804 1.00 97.81 106 LEU A C 1
ATOM 845 O O . LEU A 1 106 ? 26.600 8.920 -40.672 1.00 97.81 106 LEU A O 1
ATOM 849 N N . ALA A 1 107 ? 26.955 10.391 -42.331 1.00 98.12 107 ALA A N 1
ATOM 850 C CA . ALA A 1 107 ? 26.443 11.553 -41.608 1.00 98.12 107 ALA A CA 1
ATOM 851 C C . ALA A 1 107 ? 24.993 11.338 -41.147 1.00 98.12 107 ALA A C 1
ATOM 853 O O . ALA A 1 107 ? 24.666 11.549 -39.980 1.00 98.12 107 ALA A O 1
ATOM 854 N N . THR A 1 108 ? 24.141 10.817 -42.034 1.00 98.06 108 THR A N 1
ATOM 855 C CA . THR A 1 108 ? 22.745 10.495 -41.701 1.00 98.06 108 THR A CA 1
ATOM 856 C C . THR A 1 108 ? 22.646 9.393 -40.640 1.00 98.06 108 THR A C 1
ATOM 858 O O . THR A 1 108 ? 21.794 9.453 -39.754 1.00 98.06 108 THR A O 1
ATOM 861 N N . ALA A 1 109 ? 23.495 8.364 -40.719 1.00 98.06 109 ALA A N 1
ATOM 862 C CA . ALA A 1 109 ? 23.518 7.280 -39.740 1.00 98.06 109 ALA A CA 1
ATOM 863 C C . ALA A 1 109 ? 23.971 7.768 -38.356 1.00 98.06 109 ALA A C 1
ATOM 865 O O . ALA A 1 109 ? 23.369 7.382 -37.357 1.00 98.06 109 ALA A O 1
ATOM 866 N N . LEU A 1 110 ? 24.977 8.647 -38.301 1.00 98.00 110 LEU A N 1
ATOM 867 C CA . LEU A 1 110 ? 25.452 9.258 -37.059 1.00 98.00 110 LEU A CA 1
ATOM 868 C C . LEU A 1 110 ? 24.383 10.145 -36.419 1.00 98.00 110 LEU A C 1
ATOM 870 O O . LEU A 1 110 ? 24.154 10.030 -35.220 1.00 98.00 110 LEU A O 1
ATOM 874 N N . GLN A 1 111 ? 23.671 10.954 -37.208 1.00 98.25 111 GLN A N 1
ATOM 875 C CA . GLN A 1 111 ? 22.570 11.763 -36.683 1.00 98.25 111 GLN A CA 1
ATOM 876 C C . GLN A 1 111 ? 21.470 10.884 -36.065 1.00 98.25 111 GLN A C 1
ATOM 878 O O . GLN A 1 111 ? 21.010 11.147 -34.957 1.00 98.25 111 GLN A O 1
ATOM 883 N N . LYS A 1 112 ? 21.074 9.803 -36.750 1.00 98.25 112 LYS A N 1
ATOM 884 C CA . LYS A 1 112 ? 20.074 8.861 -36.220 1.00 98.25 112 LYS A CA 1
ATOM 885 C C . LYS A 1 112 ? 20.545 8.153 -34.953 1.00 98.25 112 LYS A C 1
ATOM 887 O O . LYS A 1 112 ? 19.726 7.877 -34.082 1.00 98.25 112 LYS A O 1
ATOM 892 N N . LEU A 1 113 ? 21.836 7.835 -34.866 1.00 98.00 113 LEU A N 1
ATOM 893 C CA . LEU A 1 113 ? 22.420 7.236 -33.671 1.00 98.00 113 LEU A CA 1
ATOM 894 C C . LEU A 1 113 ? 22.338 8.205 -32.488 1.00 98.00 113 LEU A C 1
ATOM 896 O O . LEU A 1 113 ? 21.864 7.810 -31.431 1.00 98.00 113 LEU A O 1
ATOM 900 N N . GLU A 1 114 ? 22.701 9.474 -32.685 1.00 98.06 114 GLU A N 1
ATOM 901 C CA . GLU A 1 114 ? 22.624 10.500 -31.638 1.00 98.06 114 GLU A CA 1
ATOM 902 C C . GLU A 1 114 ? 21.180 10.724 -31.151 1.00 98.06 114 GLU A C 1
ATOM 904 O O . GLU A 1 114 ? 20.926 10.855 -29.953 1.00 98.06 114 GLU A O 1
ATOM 909 N N . GLU A 1 115 ? 20.207 10.742 -32.067 1.00 97.88 115 GLU A N 1
ATOM 910 C CA . GLU A 1 115 ? 18.784 10.837 -31.719 1.00 97.88 115 GLU A CA 1
ATOM 911 C C . GLU A 1 115 ? 18.309 9.614 -30.914 1.00 97.88 115 GLU A C 1
ATOM 913 O O . GLU A 1 115 ? 17.575 9.764 -29.934 1.00 97.88 115 GLU A O 1
ATOM 918 N N . ALA A 1 116 ? 18.754 8.409 -31.285 1.00 97.88 116 ALA A N 1
ATOM 919 C CA . ALA A 1 116 ? 18.431 7.181 -30.564 1.00 97.88 116 ALA A CA 1
ATOM 920 C C . ALA A 1 116 ? 19.081 7.127 -29.170 1.00 97.88 116 ALA A C 1
ATOM 922 O O . ALA A 1 116 ? 18.427 6.700 -28.220 1.00 97.88 116 ALA A O 1
ATOM 923 N N . GLU A 1 117 ? 20.326 7.590 -29.029 1.00 97.56 117 GLU A N 1
ATOM 924 C CA . GLU A 1 117 ? 21.017 7.701 -27.737 1.00 97.56 117 GLU A CA 1
ATOM 925 C C . GLU A 1 117 ? 20.287 8.670 -26.804 1.00 97.56 117 GLU A C 1
ATOM 927 O O . GLU A 1 117 ? 19.978 8.317 -25.667 1.00 97.56 117 GLU A O 1
ATOM 932 N N . LYS A 1 118 ? 19.898 9.851 -27.304 1.00 97.88 118 LYS A N 1
ATOM 933 C CA . LYS A 1 118 ? 19.097 10.814 -26.530 1.00 97.88 118 LYS A CA 1
ATOM 934 C C . LYS A 1 118 ? 17.766 10.217 -26.071 1.00 97.88 118 LYS A C 1
ATOM 936 O O . LYS A 1 118 ? 17.397 10.370 -24.908 1.00 97.88 118 LYS A O 1
ATOM 941 N N . ALA A 1 119 ? 17.060 9.510 -26.954 1.00 97.62 119 ALA A N 1
ATOM 942 C CA . ALA A 1 119 ? 15.806 8.847 -26.601 1.00 97.62 119 ALA A CA 1
ATOM 943 C C . ALA A 1 119 ? 16.006 7.728 -25.559 1.00 97.62 119 ALA A C 1
ATOM 945 O O . ALA A 1 119 ? 15.177 7.565 -24.660 1.00 97.62 119 ALA A O 1
ATOM 946 N N . ALA A 1 120 ? 17.105 6.972 -25.649 1.00 97.88 120 ALA A N 1
ATOM 947 C CA . ALA A 1 120 ? 17.452 5.941 -24.675 1.00 97.88 120 ALA A CA 1
ATOM 948 C C . ALA A 1 120 ? 17.758 6.543 -23.292 1.00 97.88 120 ALA A C 1
ATOM 950 O O . ALA A 1 120 ? 17.209 6.070 -22.295 1.00 97.88 120 ALA A O 1
ATOM 951 N N . ASP A 1 121 ? 18.537 7.626 -23.234 1.00 97.94 121 ASP A N 1
ATOM 952 C CA . ASP A 1 121 ? 18.852 8.347 -21.995 1.00 97.94 121 ASP A CA 1
ATOM 953 C C . ASP A 1 121 ? 17.590 8.905 -21.315 1.00 97.94 121 ASP A C 1
ATOM 955 O O . ASP A 1 121 ? 17.423 8.813 -20.093 1.00 97.94 121 ASP A O 1
ATOM 959 N N . GLU A 1 122 ? 16.670 9.484 -22.092 1.00 97.44 122 GLU A N 1
ATOM 960 C CA . GLU A 1 122 ? 15.382 9.969 -21.583 1.00 97.44 122 GLU A CA 1
ATOM 961 C C . GLU A 1 122 ? 14.510 8.823 -21.055 1.00 97.44 122 GLU A C 1
ATOM 963 O O . GLU A 1 122 ? 13.916 8.943 -19.977 1.00 97.44 122 GLU A O 1
ATOM 968 N N . SER A 1 123 ? 14.483 7.689 -21.761 1.00 97.31 123 SER A N 1
ATOM 969 C CA . SER A 1 123 ? 13.780 6.486 -21.317 1.00 97.31 123 SER A CA 1
ATOM 970 C C . SER A 1 123 ? 14.370 5.922 -20.021 1.00 97.31 123 SER A C 1
ATOM 972 O O . SER A 1 123 ? 13.6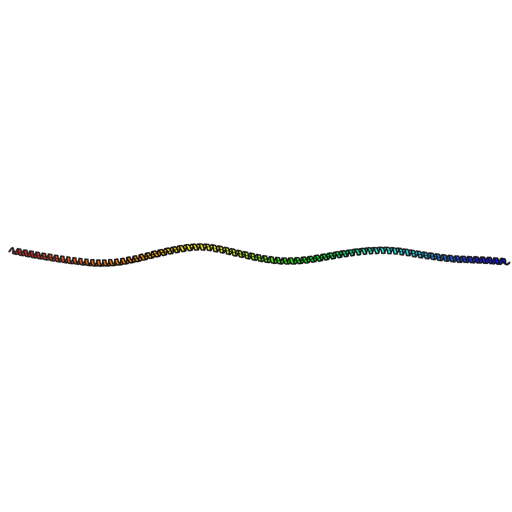15 5.551 -19.121 1.00 97.31 123 SER A O 1
ATOM 974 N N . GLU A 1 124 ? 15.698 5.889 -19.872 1.00 97.75 124 GLU A N 1
ATOM 975 C CA . GLU A 1 124 ? 16.356 5.422 -18.645 1.00 97.75 124 GLU A CA 1
ATOM 976 C C . GLU A 1 124 ? 16.033 6.338 -17.455 1.00 97.75 124 GLU A C 1
ATOM 978 O O . GLU A 1 124 ? 15.729 5.868 -16.354 1.00 97.75 124 GLU A O 1
ATOM 983 N N . ARG A 1 125 ? 16.025 7.660 -17.671 1.00 97.75 125 ARG A N 1
ATOM 984 C CA . ARG A 1 125 ? 15.592 8.625 -16.648 1.00 97.75 125 ARG A CA 1
ATOM 985 C C . ARG A 1 125 ? 14.135 8.403 -16.252 1.00 97.75 125 ARG A C 1
ATOM 987 O O . ARG A 1 125 ? 13.828 8.401 -15.060 1.00 97.75 125 ARG A O 1
ATOM 994 N N . GLY A 1 126 ? 13.253 8.187 -17.229 1.00 97.62 126 GLY A N 1
ATOM 995 C CA . GLY A 1 126 ? 11.850 7.852 -16.988 1.00 97.62 126 GLY A CA 1
ATOM 996 C C . GLY A 1 126 ? 11.698 6.578 -16.155 1.00 97.62 126 GLY A C 1
ATOM 997 O O . GLY A 1 126 ? 10.969 6.577 -15.161 1.00 97.62 126 GLY A O 1
ATOM 998 N N . MET A 1 127 ? 12.451 5.532 -16.499 1.00 97.12 127 MET A N 1
ATOM 999 C CA . MET A 1 127 ? 12.471 4.263 -15.771 1.00 97.12 127 MET A CA 1
ATOM 1000 C C . MET A 1 127 ? 12.894 4.452 -14.309 1.00 97.12 127 MET A C 1
ATOM 1002 O O . MET A 1 127 ? 12.176 4.004 -13.421 1.00 97.12 127 MET A O 1
ATOM 1006 N N . LYS A 1 128 ? 13.979 5.193 -14.039 1.00 98.00 128 LYS A N 1
ATOM 1007 C CA . LYS A 1 128 ? 14.445 5.470 -12.664 1.00 98.00 128 LYS A CA 1
ATOM 1008 C C . LYS A 1 128 ? 13.415 6.223 -11.821 1.00 98.00 128 LYS A C 1
ATOM 1010 O O . LYS A 1 128 ? 13.267 5.960 -10.629 1.00 98.00 128 LYS A O 1
ATOM 1015 N N . VAL A 1 129 ? 12.682 7.164 -12.421 1.00 98.25 129 VAL A N 1
ATOM 1016 C CA . VAL A 1 129 ? 11.608 7.884 -11.717 1.00 98.25 129 VAL A CA 1
ATOM 1017 C C . VAL A 1 129 ? 10.450 6.946 -11.378 1.00 98.25 129 VAL A C 1
ATOM 1019 O O . VAL A 1 129 ? 9.912 7.028 -10.274 1.00 98.25 129 VAL A O 1
ATOM 1022 N N . ILE A 1 130 ? 10.062 6.068 -12.306 1.00 97.69 130 ILE A N 1
ATOM 1023 C CA . ILE A 1 130 ? 9.000 5.079 -12.081 1.00 97.69 130 ILE A CA 1
ATOM 1024 C C . ILE A 1 130 ? 9.422 4.076 -11.006 1.00 97.69 130 ILE A C 1
ATOM 1026 O O . ILE A 1 130 ? 8.644 3.821 -10.095 1.00 97.69 130 ILE A O 1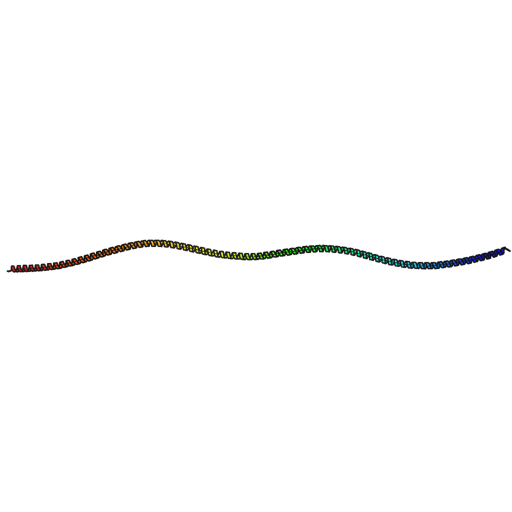
ATOM 1030 N N . GLU A 1 131 ? 10.654 3.577 -11.059 1.00 97.56 131 GLU A N 1
ATOM 1031 C CA . GLU A 1 131 ? 11.210 2.659 -10.063 1.00 97.56 131 GLU A CA 1
ATOM 1032 C C . GLU A 1 131 ? 11.213 3.283 -8.661 1.00 97.56 131 GLU A C 1
ATOM 1034 O O . GLU A 1 131 ? 10.708 2.685 -7.715 1.00 97.56 131 GLU A O 1
ATOM 1039 N N . SER A 1 132 ? 11.674 4.533 -8.528 1.00 97.94 132 SER A N 1
ATOM 1040 C CA . SER A 1 132 ? 11.646 5.241 -7.242 1.00 97.94 132 SER A CA 1
ATOM 1041 C C . SER A 1 132 ? 10.223 5.466 -6.716 1.00 97.94 132 SER A C 1
ATOM 1043 O O . SER A 1 132 ? 10.007 5.460 -5.503 1.00 97.94 132 SER A O 1
ATOM 1045 N N . ARG A 1 133 ? 9.240 5.681 -7.601 1.00 98.19 133 ARG A N 1
ATOM 1046 C CA . ARG A 1 133 ? 7.826 5.775 -7.201 1.00 98.19 133 ARG A CA 1
ATOM 1047 C C . ARG A 1 133 ? 7.292 4.423 -6.743 1.00 98.19 133 ARG A C 1
ATOM 1049 O O . ARG A 1 133 ? 6.685 4.372 -5.682 1.00 98.19 133 ARG A O 1
ATOM 1056 N N . ALA A 1 134 ? 7.576 3.357 -7.488 1.00 98.00 134 ALA A N 1
ATOM 1057 C CA . ALA A 1 134 ? 7.158 2.004 -7.145 1.00 98.00 134 ALA A CA 1
ATOM 1058 C C . ALA A 1 134 ? 7.701 1.572 -5.774 1.00 98.00 134 ALA A C 1
ATOM 1060 O O . ALA A 1 134 ? 6.924 1.107 -4.951 1.00 98.00 134 ALA A O 1
ATOM 1061 N N . GLN A 1 135 ? 8.982 1.831 -5.486 1.00 98.12 135 GLN A N 1
ATOM 1062 C CA . GLN A 1 135 ? 9.585 1.545 -4.175 1.00 98.12 135 GLN A CA 1
ATOM 1063 C C . GLN A 1 135 ? 8.883 2.293 -3.032 1.00 98.12 135 GLN A C 1
ATOM 1065 O O . GLN A 1 135 ? 8.574 1.708 -2.001 1.00 98.12 135 GLN A O 1
ATOM 1070 N N . LYS A 1 136 ? 8.575 3.584 -3.215 1.00 98.00 136 LYS A N 1
ATOM 1071 C CA . LYS A 1 136 ? 7.854 4.372 -2.198 1.00 98.00 136 LYS A CA 1
ATOM 1072 C C . LYS A 1 136 ? 6.422 3.892 -1.985 1.00 98.00 136 LYS A C 1
ATOM 1074 O O . LYS A 1 136 ? 5.924 3.935 -0.861 1.00 98.00 136 LYS A O 1
ATOM 1079 N N . ASP A 1 137 ? 5.747 3.493 -3.059 1.00 97.88 137 ASP A N 1
ATOM 1080 C CA . ASP A 1 137 ? 4.390 2.960 -2.980 1.00 97.88 137 ASP A CA 1
ATOM 1081 C C . ASP A 1 137 ? 4.381 1.587 -2.287 1.00 97.88 137 ASP A C 1
ATOM 1083 O O . ASP A 1 137 ? 3.496 1.334 -1.470 1.00 97.88 137 ASP A O 1
ATOM 1087 N N . GLU A 1 138 ? 5.391 0.748 -2.536 1.00 98.06 138 GLU A N 1
ATOM 1088 C CA . GLU A 1 138 ? 5.598 -0.540 -1.865 1.00 98.06 138 GLU A CA 1
ATOM 1089 C C . GLU A 1 138 ? 5.862 -0.360 -0.362 1.00 98.06 138 GLU A C 1
ATOM 1091 O O . GLU A 1 138 ? 5.114 -0.901 0.451 1.00 98.06 138 GLU A O 1
ATOM 1096 N N . GLU A 1 139 ? 6.806 0.506 0.029 1.00 97.88 139 GLU A N 1
ATOM 1097 C CA . GLU A 1 139 ? 7.064 0.841 1.441 1.00 97.88 139 GLU A CA 1
ATOM 1098 C C . GLU A 1 139 ? 5.798 1.351 2.151 1.00 97.88 139 GLU A C 1
ATOM 1100 O O . GLU A 1 139 ? 5.486 0.974 3.284 1.00 97.88 139 GLU A O 1
ATOM 1105 N N . LYS A 1 140 ? 5.023 2.213 1.481 1.00 98.25 140 LYS A N 1
ATOM 1106 C CA . LYS A 1 140 ? 3.770 2.733 2.034 1.00 98.25 140 LYS A CA 1
ATOM 1107 C C . LYS A 1 140 ? 2.722 1.632 2.195 1.00 98.25 140 LYS A C 1
ATOM 1109 O O . LYS A 1 140 ? 1.998 1.639 3.192 1.00 98.25 140 LYS A O 1
ATOM 1114 N N . MET A 1 141 ? 2.625 0.718 1.232 1.00 97.75 141 MET A N 1
ATOM 1115 C CA . MET A 1 141 ? 1.706 -0.415 1.286 1.00 97.75 141 MET A CA 1
ATOM 1116 C C . MET A 1 141 ? 2.055 -1.351 2.448 1.00 97.75 141 MET A C 1
ATOM 1118 O O . MET A 1 141 ? 1.155 -1.723 3.200 1.00 97.75 141 MET A O 1
ATOM 1122 N N . GLU A 1 142 ? 3.338 -1.652 2.663 1.00 98.12 142 GLU A N 1
ATOM 1123 C CA . GLU A 1 142 ? 3.795 -2.468 3.796 1.00 98.12 142 GLU A CA 1
ATOM 1124 C C . GLU A 1 142 ? 3.429 -1.833 5.145 1.00 98.12 142 GLU A C 1
ATOM 1126 O O . GLU A 1 142 ? 2.869 -2.497 6.022 1.00 98.12 142 GLU A O 1
ATOM 1131 N N . ILE A 1 143 ? 3.664 -0.524 5.303 1.00 98.12 143 ILE A N 1
ATOM 1132 C CA . ILE A 1 143 ? 3.294 0.209 6.525 1.00 98.12 143 ILE A CA 1
ATOM 1133 C C . ILE A 1 143 ? 1.778 0.148 6.756 1.00 98.12 143 ILE A C 1
ATOM 1135 O O . ILE A 1 143 ? 1.329 -0.102 7.877 1.00 98.12 143 ILE A O 1
ATOM 1139 N N . GLN A 1 144 ? 0.978 0.360 5.708 1.00 97.94 144 GLN A N 1
ATOM 1140 C CA . GLN A 1 144 ? -0.480 0.286 5.803 1.00 97.94 144 GLN A CA 1
ATOM 1141 C C . GLN A 1 144 ? -0.970 -1.127 6.136 1.00 97.94 144 GLN A C 1
ATOM 1143 O O . GLN A 1 144 ? -1.940 -1.273 6.880 1.00 97.94 144 GLN A O 1
ATOM 1148 N N . GLU A 1 145 ? -0.307 -2.170 5.636 1.00 98.19 145 GLU A N 1
ATOM 1149 C CA . GLU A 1 145 ? -0.654 -3.554 5.953 1.00 98.19 145 GLU A CA 1
ATOM 1150 C C . GLU A 1 145 ? -0.384 -3.883 7.427 1.00 98.19 145 GLU A C 1
ATOM 1152 O O . GLU A 1 145 ? -1.217 -4.520 8.079 1.00 98.19 145 GLU A O 1
ATOM 1157 N N . ILE A 1 146 ? 0.739 -3.411 7.978 1.00 98.31 146 ILE A N 1
ATOM 1158 C CA . ILE A 1 146 ? 1.057 -3.557 9.405 1.00 98.31 146 ILE A CA 1
ATOM 1159 C C . ILE A 1 146 ? 0.005 -2.837 10.254 1.00 98.31 146 ILE A C 1
ATOM 1161 O O . ILE A 1 146 ? -0.598 -3.455 11.132 1.00 98.31 146 ILE A O 1
ATOM 1165 N N . GLN A 1 147 ? -0.296 -1.573 9.941 1.00 97.94 147 GLN A N 1
ATOM 1166 C CA . GLN A 1 147 ? -1.321 -0.798 10.653 1.00 97.94 147 GLN A CA 1
ATOM 1167 C C . GLN A 1 147 ? -2.704 -1.457 10.581 1.00 97.94 147 GLN A C 1
ATOM 1169 O O . GLN A 1 147 ? -3.444 -1.468 11.564 1.00 97.94 147 GLN A O 1
ATOM 1174 N N . LEU A 1 148 ? -3.061 -2.043 9.435 1.00 98.12 148 LEU A N 1
ATOM 1175 C CA . LEU A 1 148 ? -4.318 -2.768 9.275 1.00 98.12 148 LEU A CA 1
ATOM 1176 C C . LEU A 1 148 ? -4.361 -4.031 10.144 1.00 98.12 148 LEU A C 1
ATOM 1178 O O . LEU A 1 148 ? -5.401 -4.322 10.736 1.00 98.12 148 LEU A O 1
ATOM 1182 N N . LYS A 1 149 ? -3.259 -4.787 10.226 1.00 98.44 149 LYS A N 1
ATOM 1183 C CA . LYS A 1 149 ? -3.160 -5.967 11.100 1.00 98.44 149 LYS A CA 1
ATOM 1184 C C . LYS A 1 149 ? -3.299 -5.574 12.570 1.00 98.44 149 LYS A C 1
ATOM 1186 O O . LYS A 1 149 ? -4.073 -6.202 13.286 1.00 98.44 149 LYS A O 1
ATOM 1191 N N . GLU A 1 150 ? -2.625 -4.511 12.999 1.00 98.06 150 GLU A N 1
ATOM 1192 C CA . GLU A 1 150 ? -2.742 -3.985 14.364 1.00 98.06 150 GLU A CA 1
ATOM 1193 C C . GLU A 1 150 ? -4.171 -3.527 14.681 1.00 98.06 150 GLU A C 1
ATOM 1195 O O . GLU A 1 150 ? -4.734 -3.925 15.700 1.00 98.06 150 GLU A O 1
ATOM 1200 N N . ALA A 1 151 ? -4.801 -2.761 13.786 1.00 98.06 151 ALA A N 1
ATOM 1201 C CA . ALA A 1 151 ? -6.177 -2.302 13.965 1.00 98.06 151 ALA A CA 1
ATOM 1202 C C . ALA A 1 151 ? -7.174 -3.469 14.063 1.00 98.06 151 ALA A C 1
ATOM 1204 O O . ALA A 1 151 ? -8.086 -3.429 14.889 1.00 98.06 151 ALA A O 1
ATOM 1205 N N . LYS A 1 152 ? -6.983 -4.526 13.260 1.00 98.25 152 LYS A N 1
ATOM 1206 C CA . LYS A 1 152 ? -7.793 -5.751 13.342 1.00 98.25 152 LYS A CA 1
ATOM 1207 C C . LYS A 1 152 ? -7.617 -6.461 14.678 1.00 98.25 152 LYS A C 1
ATOM 1209 O O . LYS A 1 152 ? -8.616 -6.796 15.301 1.00 98.25 152 LYS A O 1
ATOM 1214 N N . HIS A 1 153 ? -6.382 -6.633 15.147 1.00 98.38 153 HIS A N 1
ATOM 1215 C CA . HIS A 1 153 ? -6.132 -7.245 16.453 1.00 98.38 153 HIS A CA 1
ATOM 1216 C C . HIS A 1 153 ? -6.764 -6.450 17.600 1.00 98.38 153 HIS A C 1
ATOM 1218 O O . HIS A 1 153 ? -7.385 -7.040 18.479 1.00 98.38 153 HIS A O 1
ATOM 1224 N N . ILE A 1 154 ? -6.673 -5.116 17.570 1.00 98.12 154 ILE A N 1
ATOM 1225 C CA . ILE A 1 154 ? -7.311 -4.256 18.577 1.00 98.12 154 ILE A CA 1
ATOM 1226 C C . ILE A 1 154 ? -8.837 -4.413 18.548 1.00 98.12 154 ILE A C 1
ATOM 1228 O O . ILE A 1 154 ? -9.455 -4.492 19.610 1.00 98.12 154 ILE A O 1
ATOM 1232 N N . ALA A 1 155 ? -9.443 -4.465 17.358 1.00 98.25 155 ALA A N 1
ATOM 1233 C CA . ALA A 1 155 ? -10.882 -4.669 17.212 1.00 98.25 155 ALA A CA 1
ATOM 1234 C C . ALA A 1 155 ? -11.318 -6.043 17.748 1.00 98.25 155 ALA A C 1
ATOM 1236 O O . ALA A 1 155 ? -12.236 -6.115 18.557 1.00 98.25 155 ALA A O 1
ATOM 1237 N N . GLU A 1 156 ? -10.607 -7.115 17.387 1.00 98.06 156 GLU A N 1
ATOM 1238 C CA . GLU A 1 156 ? -10.889 -8.472 17.871 1.00 98.06 156 GLU A CA 1
ATOM 1239 C C . GLU A 1 156 ? -10.751 -8.590 19.399 1.00 98.06 156 GLU A C 1
ATOM 1241 O O . GLU A 1 156 ? -11.576 -9.226 20.058 1.00 98.06 156 GLU A O 1
ATOM 1246 N N . ASP A 1 157 ? -9.731 -7.964 19.990 1.00 98.19 157 ASP A N 1
ATOM 1247 C CA . ASP A 1 157 ? -9.549 -7.944 21.443 1.00 98.19 157 ASP A CA 1
ATOM 1248 C C . ASP A 1 157 ? -10.631 -7.117 22.153 1.00 98.19 157 ASP A C 1
ATOM 1250 O O . ASP A 1 157 ? -11.036 -7.457 23.270 1.00 98.19 157 ASP A O 1
ATOM 1254 N N . ALA A 1 158 ? -11.109 -6.038 21.528 1.00 98.12 158 ALA A N 1
ATOM 1255 C CA . ALA A 1 158 ? -12.238 -5.269 22.035 1.00 98.12 158 ALA A CA 1
ATOM 1256 C C . ALA A 1 158 ? -13.525 -6.102 21.996 1.00 98.12 158 ALA A C 1
ATOM 1258 O O . ALA A 1 158 ? -14.199 -6.197 23.021 1.00 98.12 158 ALA A O 1
ATOM 1259 N N . ASP A 1 159 ? -13.820 -6.766 20.877 1.00 98.19 159 ASP A N 1
ATOM 1260 C CA . ASP A 1 159 ? -14.998 -7.626 20.723 1.00 98.19 159 ASP A CA 1
ATOM 1261 C C . ASP A 1 159 ? -15.009 -8.753 21.764 1.00 98.19 159 ASP A C 1
ATOM 1263 O O . ASP A 1 159 ? -16.013 -8.961 22.446 1.00 98.19 159 ASP A O 1
ATOM 1267 N N . ARG A 1 160 ? -13.864 -9.409 21.999 1.00 98.25 160 ARG A N 1
ATOM 1268 C CA . ARG A 1 160 ? -13.733 -10.426 23.060 1.00 98.25 160 ARG A CA 1
ATOM 1269 C C . ARG A 1 160 ? -14.051 -9.872 24.449 1.00 98.25 160 ARG A C 1
ATOM 1271 O O . ARG A 1 160 ? -14.747 -10.525 25.227 1.00 98.25 160 ARG A O 1
ATOM 1278 N N . LYS A 1 161 ? -13.557 -8.672 24.774 1.00 98.19 161 LYS A N 1
ATOM 1279 C CA . LYS A 1 161 ? -13.857 -8.010 26.056 1.00 98.19 161 LYS A CA 1
ATOM 1280 C C . LYS A 1 161 ? -15.333 -7.639 26.159 1.00 98.19 161 LYS A C 1
ATOM 1282 O O . LYS A 1 161 ? -15.919 -7.817 27.225 1.00 98.19 161 LYS A O 1
ATOM 1287 N N . TYR A 1 162 ? -15.937 -7.151 25.076 1.00 98.00 162 TYR A N 1
ATOM 1288 C CA . TYR A 1 162 ? -17.363 -6.840 25.035 1.00 98.00 162 TYR A CA 1
ATOM 1289 C C . TYR A 1 162 ? -18.218 -8.086 25.260 1.00 98.00 162 TYR A C 1
ATOM 1291 O O . TYR A 1 162 ? -19.140 -8.038 26.072 1.00 98.00 162 TYR A O 1
ATOM 1299 N N . GLU A 1 163 ? -17.886 -9.213 24.630 1.00 98.19 163 GLU A N 1
ATOM 1300 C CA . GLU A 1 163 ? -18.582 -10.480 24.861 1.00 98.19 163 GLU A CA 1
ATOM 1301 C C . GLU A 1 163 ? -18.453 -10.961 26.312 1.00 98.19 163 GLU A C 1
ATOM 1303 O O . GLU A 1 163 ? -19.434 -11.419 26.900 1.00 98.19 163 GLU A O 1
ATOM 1308 N N . GLU A 1 164 ? -17.267 -10.849 26.919 1.00 98.06 164 GLU A N 1
ATOM 1309 C CA . GLU A 1 164 ? -17.067 -11.239 28.318 1.00 98.06 164 GLU A CA 1
ATOM 1310 C C . GLU A 1 164 ? -17.893 -10.364 29.273 1.00 98.06 164 GLU A C 1
ATOM 1312 O O . GLU A 1 164 ? -18.551 -10.883 30.179 1.00 98.06 164 GLU A O 1
ATOM 1317 N N . VAL A 1 165 ? -17.895 -9.045 29.059 1.00 98.12 165 VAL A N 1
ATOM 1318 C CA . VAL A 1 165 ? -18.698 -8.103 29.852 1.00 98.12 165 VAL A CA 1
ATOM 1319 C C . VAL A 1 165 ? -20.188 -8.377 29.669 1.00 98.12 165 VAL A C 1
ATOM 1321 O O . VAL A 1 165 ? -20.903 -8.447 30.665 1.00 98.12 165 VAL A O 1
ATOM 1324 N N . ALA A 1 166 ? -20.651 -8.605 28.438 1.00 97.88 166 ALA A N 1
ATOM 1325 C CA . ALA A 1 166 ? -22.047 -8.928 28.159 1.00 97.88 166 ALA A CA 1
ATOM 1326 C C . ALA A 1 166 ? -22.484 -10.220 28.867 1.00 97.88 166 ALA A C 1
ATOM 1328 O O . ALA A 1 166 ? -23.535 -10.253 29.501 1.00 97.88 166 ALA A O 1
ATOM 1329 N N . ARG A 1 167 ? -21.653 -11.272 28.845 1.00 98.25 167 ARG A N 1
ATOM 1330 C CA . ARG A 1 167 ? -21.939 -12.518 29.579 1.00 98.25 167 ARG A CA 1
ATOM 1331 C C . ARG A 1 167 ? -22.006 -12.301 31.089 1.00 98.25 167 ARG A C 1
ATOM 1333 O O . ARG A 1 167 ? -22.892 -12.853 31.734 1.00 98.25 167 ARG A O 1
ATOM 1340 N N . LYS A 1 168 ? -21.084 -11.517 31.661 1.00 98.25 168 LYS A N 1
ATOM 1341 C CA . LYS A 1 168 ? -21.103 -11.188 33.098 1.00 98.25 168 LYS A CA 1
ATOM 1342 C C . LYS A 1 168 ? -22.337 -10.376 33.477 1.00 98.25 168 LYS A C 1
ATOM 1344 O O . LYS A 1 168 ? -22.908 -10.635 34.530 1.00 98.25 168 LYS A O 1
ATOM 1349 N N . LEU A 1 169 ? -22.745 -9.436 32.625 1.00 97.69 169 LEU A N 1
ATOM 1350 C CA . LEU A 1 169 ? -23.928 -8.614 32.848 1.00 97.69 169 LEU A CA 1
ATOM 1351 C C . LEU A 1 169 ? -25.181 -9.486 32.980 1.00 97.69 169 LEU A C 1
ATOM 1353 O O . LEU A 1 169 ? -25.870 -9.372 33.982 1.00 97.69 169 LEU A O 1
ATOM 1357 N N . VAL A 1 170 ? -25.386 -10.436 32.062 1.00 98.50 170 VAL A N 1
ATOM 1358 C CA . VAL A 1 170 ? -26.534 -11.364 32.104 1.00 98.50 170 VAL A CA 1
ATOM 1359 C C . VAL A 1 170 ? -26.574 -12.185 33.400 1.00 98.50 170 VAL A C 1
ATOM 1361 O O . VAL A 1 170 ? -27.643 -12.421 33.957 1.00 98.50 170 VAL A O 1
ATOM 1364 N N . ILE A 1 171 ? -25.416 -12.629 33.903 1.00 98.25 171 ILE A N 1
ATOM 1365 C CA . ILE A 1 171 ? -25.349 -13.369 35.174 1.00 98.25 171 ILE A CA 1
ATOM 1366 C C . ILE A 1 171 ? -25.764 -12.464 36.339 1.00 98.25 171 ILE A C 1
ATOM 1368 O O . ILE A 1 171 ? -26.572 -12.875 37.167 1.00 98.25 171 ILE A O 1
ATOM 1372 N N . ILE A 1 172 ? -25.239 -11.237 36.387 1.00 98.19 172 ILE A N 1
ATOM 1373 C CA . ILE A 1 172 ? -25.549 -10.274 37.450 1.00 98.19 172 ILE A CA 1
ATOM 1374 C C . ILE A 1 172 ? -27.021 -9.857 37.404 1.00 98.19 172 ILE A C 1
ATOM 1376 O O . ILE A 1 172 ? -27.636 -9.753 38.457 1.00 98.19 172 ILE A O 1
ATOM 1380 N N . GLU A 1 173 ? -27.591 -9.652 36.217 1.00 97.69 173 GLU A N 1
ATOM 1381 C CA . GLU A 1 173 ? -29.020 -9.364 36.043 1.00 97.69 173 GLU A CA 1
ATOM 1382 C C . GLU A 1 173 ? -29.877 -10.511 36.596 1.00 97.69 173 GLU A C 1
ATOM 1384 O O . GLU A 1 173 ? -30.783 -10.269 37.387 1.00 97.69 173 GLU A O 1
ATOM 1389 N N . SER A 1 174 ? -29.529 -11.767 36.292 1.00 98.25 174 SER A N 1
ATOM 1390 C CA . SER A 1 174 ? -30.247 -12.926 36.839 1.00 98.25 174 SER A CA 1
ATOM 1391 C C . SER A 1 174 ? -30.100 -13.069 38.361 1.00 98.25 174 SER A C 1
ATOM 1393 O O . SER A 1 174 ? -31.048 -13.458 39.044 1.00 98.25 174 SER A O 1
ATOM 1395 N N . ASP A 1 175 ? -28.922 -12.776 38.913 1.00 98.06 175 ASP A N 1
ATOM 1396 C CA . ASP A 1 175 ? -28.705 -12.808 40.362 1.00 98.06 175 ASP A CA 1
ATOM 1397 C C . ASP A 1 175 ? -29.420 -11.648 41.074 1.00 98.06 175 ASP A C 1
ATOM 1399 O O . ASP A 1 175 ? -29.899 -11.830 42.197 1.00 98.06 175 ASP A O 1
ATOM 1403 N N . LEU A 1 176 ? -29.532 -10.485 40.422 1.00 98.00 176 LEU A N 1
ATOM 1404 C CA . LEU A 1 176 ? -30.299 -9.340 40.905 1.00 98.00 176 LEU A CA 1
ATOM 1405 C C . LEU A 1 176 ? -31.791 -9.675 40.977 1.00 98.00 176 LEU A C 1
ATOM 1407 O O . LEU A 1 176 ? -32.367 -9.511 42.047 1.00 98.00 176 LEU A O 1
ATOM 1411 N N . GLU A 1 177 ? -32.379 -10.230 39.912 1.00 98.25 177 GLU A N 1
ATOM 1412 C CA . GLU A 1 177 ? -33.791 -10.656 39.901 1.00 98.25 177 GLU A CA 1
ATOM 1413 C C . GLU A 1 177 ? -34.096 -11.617 41.063 1.00 98.25 177 GLU A C 1
ATOM 1415 O O . GLU A 1 177 ? -35.054 -11.436 41.812 1.00 98.25 177 GLU A O 1
ATOM 1420 N N . ARG A 1 178 ? -33.222 -12.604 41.303 1.00 98.31 178 ARG A N 1
ATOM 1421 C CA . ARG A 1 178 ? -33.372 -13.535 42.439 1.00 98.31 178 ARG A CA 1
ATOM 1422 C C . ARG A 1 178 ? -33.262 -12.847 43.798 1.00 98.31 178 ARG A C 1
ATOM 1424 O O . ARG A 1 178 ? -33.901 -13.274 44.764 1.00 98.31 178 ARG A O 1
ATOM 1431 N N . ALA A 1 179 ? -32.388 -11.851 43.919 1.00 98.06 179 ALA A N 1
ATOM 1432 C CA . ALA A 1 179 ? -32.232 -11.090 45.151 1.00 98.06 179 ALA A CA 1
ATOM 1433 C C . ALA A 1 179 ? -33.465 -10.214 45.420 1.00 98.06 179 ALA A C 1
ATOM 1435 O O . ALA A 1 179 ? -33.901 -10.144 46.569 1.00 98.06 179 ALA A O 1
ATOM 1436 N N . GLU A 1 180 ? -34.038 -9.617 44.375 1.00 97.94 180 GLU A N 1
ATOM 1437 C CA . GLU A 1 180 ? -35.277 -8.836 44.426 1.00 97.94 180 GLU A CA 1
ATOM 1438 C C . GLU A 1 180 ? -36.466 -9.712 44.844 1.00 97.94 180 GLU A C 1
ATOM 1440 O O . GLU A 1 180 ? -37.101 -9.408 45.853 1.00 97.94 180 GLU A O 1
ATOM 1445 N N . GLU A 1 181 ? -36.685 -10.867 44.203 1.00 98.00 181 GLU A N 1
ATOM 1446 C CA . GLU A 1 181 ? -37.742 -11.820 44.596 1.00 98.00 181 GLU A CA 1
ATOM 1447 C C . GLU A 1 181 ? -37.630 -12.237 46.076 1.00 98.00 181 GLU A C 1
ATOM 1449 O O . GLU A 1 181 ? -38.620 -12.355 46.806 1.00 98.00 181 GLU A O 1
ATOM 1454 N N . ARG A 1 182 ? -36.399 -12.455 46.557 1.00 97.94 182 ARG A N 1
ATOM 1455 C CA . ARG A 1 182 ? -36.149 -12.812 47.958 1.00 97.94 182 ARG A CA 1
ATOM 1456 C C . ARG A 1 182 ? -36.422 -11.648 48.910 1.00 97.94 182 ARG A C 1
ATOM 1458 O O . ARG A 1 182 ? -36.899 -11.890 50.023 1.00 97.94 182 ARG A O 1
ATOM 1465 N N . ALA A 1 183 ? -36.080 -10.424 48.514 1.00 97.62 183 ALA A N 1
ATOM 1466 C CA . ALA A 1 183 ? -36.351 -9.227 49.297 1.00 97.62 183 ALA A CA 1
ATOM 1467 C C . ALA A 1 183 ? -37.862 -9.006 49.432 1.00 97.62 183 ALA A C 1
ATOM 1469 O O . ALA A 1 183 ? -38.339 -8.890 50.559 1.00 97.62 183 ALA A O 1
ATOM 1470 N N . GLU A 1 184 ? -38.616 -9.089 48.332 1.00 97.75 184 GLU A N 1
ATOM 1471 C CA . GLU A 1 184 ? -40.081 -8.969 48.332 1.00 97.75 184 GLU A CA 1
ATOM 1472 C C . GLU A 1 184 ? -40.744 -10.004 49.253 1.00 97.75 184 GLU A C 1
ATOM 1474 O O . GLU A 1 184 ? -41.596 -9.666 50.080 1.00 97.75 184 GLU A O 1
ATOM 1479 N N . LEU A 1 185 ? -40.307 -11.269 49.189 1.00 97.94 185 LEU A N 1
ATOM 1480 C CA . LEU A 1 185 ? -40.808 -12.317 50.084 1.00 97.94 185 LEU A CA 1
ATOM 1481 C C . LEU A 1 185 ? -40.520 -11.996 51.560 1.00 97.94 185 LEU A C 1
ATOM 1483 O O . LEU A 1 185 ? -41.359 -12.234 52.434 1.00 97.94 185 LEU A O 1
ATOM 1487 N N . SER A 1 186 ? -39.324 -11.481 51.851 1.00 97.31 186 SER A N 1
ATOM 1488 C CA . SER A 1 186 ? -38.928 -11.105 53.209 1.00 97.31 186 SER A CA 1
ATOM 1489 C C . SER A 1 186 ? -39.726 -9.909 53.726 1.00 97.31 186 SER A C 1
ATOM 1491 O O . SER A 1 186 ? -40.114 -9.910 54.894 1.00 97.31 186 SER A O 1
ATOM 1493 N N . GLU A 1 187 ? -39.986 -8.910 52.884 1.00 97.75 187 GLU A N 1
ATOM 1494 C CA . GLU A 1 187 ? -40.811 -7.749 53.224 1.00 97.75 187 GLU A CA 1
ATOM 1495 C C . GLU A 1 187 ? -42.257 -8.160 53.506 1.00 97.75 187 GLU A C 1
ATOM 1497 O O . GLU A 1 187 ? -42.800 -7.784 54.545 1.00 97.75 187 GLU A O 1
ATOM 1502 N N . SER A 1 188 ? -42.847 -9.017 52.663 1.00 97.81 188 SER A N 1
ATOM 1503 C CA . SER A 1 188 ? -44.188 -9.570 52.896 1.00 97.81 188 SER A CA 1
ATOM 1504 C C . SER A 1 188 ? -44.270 -10.285 54.244 1.00 97.81 188 SER A C 1
ATOM 1506 O O . SER A 1 188 ? -45.203 -10.070 55.015 1.00 97.81 188 SER A O 1
ATOM 1508 N N . LYS A 1 189 ? -43.264 -11.104 54.570 1.00 97.75 189 LYS A N 1
ATOM 1509 C CA . LYS A 1 189 ? -43.225 -11.827 55.845 1.00 97.75 189 LYS A CA 1
ATOM 1510 C C . LYS A 1 189 ? -43.025 -10.904 57.046 1.00 97.75 189 LYS A C 1
ATOM 1512 O O . LYS A 1 189 ? -43.569 -11.167 58.115 1.00 97.75 189 LYS A O 1
ATOM 1517 N N . CYS A 1 190 ? -42.253 -9.830 56.885 1.00 97.31 190 CYS A N 1
ATOM 1518 C CA . CYS A 1 190 ? -42.100 -8.813 57.919 1.00 97.31 190 CYS A CA 1
ATOM 1519 C C . CYS A 1 190 ? -43.437 -8.114 58.193 1.00 97.31 190 CYS A C 1
ATOM 1521 O O . CYS A 1 190 ? -43.834 -8.008 59.350 1.00 97.31 190 CYS A O 1
ATOM 1523 N N . ALA A 1 191 ? -44.164 -7.727 57.141 1.00 97.62 191 ALA A N 1
ATOM 1524 C CA . ALA A 1 191 ? -45.478 -7.101 57.262 1.00 97.62 191 ALA A CA 1
ATOM 1525 C C . ALA A 1 191 ? -46.513 -8.023 57.939 1.00 97.62 191 ALA A C 1
ATOM 1527 O O . ALA A 1 191 ? -47.265 -7.574 58.804 1.00 97.62 191 ALA A O 1
ATOM 1528 N N . GLU A 1 192 ? -46.529 -9.318 57.600 1.00 97.25 192 GLU A N 1
ATOM 1529 C CA . GLU A 1 192 ? -47.379 -10.316 58.271 1.00 97.25 192 GLU A CA 1
ATOM 1530 C C . GLU A 1 192 ? -47.076 -10.406 59.775 1.00 97.25 192 GLU A C 1
ATOM 1532 O O . GLU A 1 192 ? -47.985 -10.325 60.603 1.00 97.25 192 GLU A O 1
ATOM 1537 N N . LEU A 1 193 ? -45.793 -10.524 60.138 1.00 96.38 193 LEU A N 1
ATOM 1538 C CA . LEU A 1 193 ? -45.363 -10.609 61.536 1.00 96.38 193 LEU A CA 1
ATOM 1539 C C . LEU A 1 193 ? -45.646 -9.321 62.319 1.00 96.38 193 LEU A C 1
ATOM 1541 O O . LEU A 1 193 ? -45.990 -9.388 63.499 1.00 96.38 193 LEU A O 1
ATOM 1545 N N . GLU A 1 194 ? -45.522 -8.151 61.690 1.00 97.00 194 GLU A N 1
ATOM 1546 C CA . GLU A 1 194 ? -45.884 -6.870 62.306 1.00 97.00 194 GLU A CA 1
ATOM 1547 C C . GLU A 1 194 ? -47.379 -6.807 62.653 1.00 97.00 194 GLU A C 1
ATOM 1549 O O . GLU A 1 194 ? -47.743 -6.365 63.750 1.00 97.00 194 GLU A O 1
ATOM 1554 N N . GLU A 1 195 ? -48.254 -7.296 61.771 1.00 97.12 195 GLU A N 1
ATOM 1555 C CA . GLU A 1 195 ? -49.699 -7.309 62.020 1.00 97.12 195 GLU A CA 1
ATOM 1556 C C . GLU A 1 195 ? -50.097 -8.362 63.075 1.00 97.12 195 GLU A C 1
ATOM 1558 O O . GLU A 1 195 ? -50.936 -8.094 63.948 1.00 97.12 195 GLU A O 1
ATOM 1563 N N . GLU A 1 196 ? -49.450 -9.534 63.080 1.00 96.81 196 GLU A N 1
ATOM 1564 C CA . GLU A 1 196 ? -49.601 -10.522 64.156 1.00 96.81 196 GLU A CA 1
ATOM 1565 C C . GLU A 1 196 ? -49.171 -9.943 65.508 1.00 96.81 196 GLU A C 1
ATOM 1567 O O . GLU A 1 196 ? -49.913 -10.034 66.492 1.00 96.81 196 GLU A O 1
ATOM 1572 N N . LEU A 1 197 ? -48.008 -9.285 65.565 1.00 96.75 197 LEU A N 1
ATOM 1573 C CA . LEU A 1 197 ? -47.491 -8.672 66.786 1.00 96.75 197 LEU A CA 1
ATOM 1574 C C . LEU A 1 197 ? -48.452 -7.611 67.327 1.00 96.75 197 LEU A C 1
ATOM 1576 O O . LEU A 1 197 ? -48.710 -7.556 68.533 1.00 96.75 197 LEU A O 1
ATOM 1580 N N . LYS A 1 198 ? -49.027 -6.788 66.448 1.00 97.25 198 LYS A N 1
ATOM 1581 C CA . LYS A 1 198 ? -50.036 -5.788 66.813 1.00 97.25 198 LYS A CA 1
ATOM 1582 C C . LYS A 1 198 ? -51.291 -6.439 67.394 1.00 97.25 198 LYS A C 1
ATOM 1584 O O . LYS A 1 198 ? -51.809 -5.973 68.413 1.00 97.25 198 LYS A O 1
ATOM 1589 N N . THR A 1 199 ? -51.744 -7.542 66.802 1.00 97.25 199 THR A N 1
ATOM 1590 C CA . THR A 1 199 ? -52.885 -8.325 67.298 1.00 97.25 199 THR A CA 1
ATOM 1591 C C . THR A 1 199 ? -52.598 -8.914 68.681 1.00 97.25 199 THR A C 1
ATOM 1593 O O . THR A 1 199 ? -53.389 -8.728 69.607 1.00 97.25 199 THR A O 1
ATOM 1596 N N . VAL A 1 200 ? -51.439 -9.554 68.864 1.00 97.25 200 VAL A N 1
ATOM 1597 C CA . VAL A 1 200 ? -51.008 -10.113 70.156 1.00 97.25 200 VAL A CA 1
ATOM 1598 C C . VAL A 1 200 ? -50.883 -9.018 71.214 1.00 97.25 200 VAL A C 1
ATOM 1600 O O . VAL A 1 200 ? -51.363 -9.193 72.331 1.00 97.25 200 VAL A O 1
ATOM 1603 N N . THR A 1 201 ? -50.315 -7.865 70.860 1.00 97.00 201 THR A N 1
ATOM 1604 C CA . THR A 1 201 ? -50.175 -6.717 71.768 1.00 97.00 201 THR A CA 1
ATOM 1605 C C . THR A 1 201 ? -51.538 -6.203 72.234 1.00 97.00 201 THR A C 1
ATOM 1607 O O . THR A 1 201 ? -51.721 -5.905 73.414 1.00 97.00 201 THR A O 1
ATOM 1610 N N . ASN A 1 202 ? -52.520 -6.121 71.333 1.00 96.75 202 ASN A N 1
ATOM 1611 C CA . ASN A 1 202 ? -53.880 -5.719 71.690 1.00 96.75 202 ASN A CA 1
ATOM 1612 C C . ASN A 1 202 ? -54.554 -6.741 72.618 1.00 96.75 202 ASN A C 1
ATOM 1614 O O . ASN A 1 202 ? -55.181 -6.351 73.605 1.00 96.75 202 ASN A O 1
ATOM 1618 N N . ASN A 1 203 ? -54.382 -8.037 72.347 1.00 96.56 203 ASN A N 1
ATOM 1619 C CA . ASN A 1 203 ? -54.901 -9.101 73.207 1.00 96.56 203 ASN A CA 1
ATOM 1620 C C . ASN A 1 203 ? -54.256 -9.074 74.599 1.00 96.56 203 ASN A C 1
ATOM 1622 O O . ASN A 1 203 ? -54.966 -9.186 75.598 1.00 96.56 203 ASN A O 1
ATOM 1626 N N . LEU A 1 204 ? -52.937 -8.868 74.673 1.00 95.81 204 LEU A N 1
ATOM 1627 C CA . LEU A 1 204 ? -52.207 -8.757 75.934 1.00 95.81 204 LEU A CA 1
ATOM 1628 C C . LEU A 1 204 ? -52.736 -7.594 76.777 1.00 95.81 204 LEU A C 1
ATOM 1630 O O . LEU A 1 204 ? -53.084 -7.810 77.931 1.00 95.81 204 LEU A O 1
ATOM 1634 N N . LYS A 1 205 ? -52.917 -6.404 76.188 1.00 96.81 205 LYS A N 1
ATOM 1635 C CA . LYS A 1 205 ? -53.514 -5.251 76.889 1.00 96.81 205 LYS A CA 1
ATOM 1636 C C . LYS A 1 205 ? -54.902 -5.561 77.454 1.00 96.81 205 LYS A C 1
ATOM 1638 O O . LYS A 1 205 ? -55.235 -5.135 78.557 1.00 96.81 205 LYS A O 1
ATOM 1643 N N . SER A 1 206 ? -55.727 -6.297 76.705 1.00 95.81 206 SER A N 1
ATOM 1644 C CA . SER A 1 206 ? -57.049 -6.712 77.185 1.00 95.81 206 SER A CA 1
ATOM 1645 C C . SER A 1 206 ? -56.953 -7.692 78.359 1.00 95.81 206 SER A C 1
ATOM 1647 O O . SER A 1 206 ? -57.732 -7.582 79.307 1.00 95.81 206 SER A O 1
ATOM 1649 N N . LEU A 1 207 ? -56.015 -8.642 78.305 1.00 95.50 207 LEU A N 1
ATOM 1650 C CA . LEU A 1 207 ? -55.774 -9.605 79.380 1.00 95.50 207 LEU A CA 1
ATOM 1651 C C . LEU A 1 207 ? -55.200 -8.934 80.629 1.00 95.50 207 LEU A C 1
ATOM 1653 O O . LEU A 1 207 ? -55.662 -9.234 81.724 1.00 95.50 207 LEU A O 1
ATOM 1657 N N . GLU A 1 208 ? -54.263 -7.998 80.481 1.00 94.31 208 GLU A N 1
ATOM 1658 C CA . GLU A 1 208 ? -53.715 -7.197 81.582 1.00 94.31 208 GLU A CA 1
ATOM 1659 C C . GLU A 1 208 ? -54.824 -6.414 82.292 1.00 94.31 208 GLU A C 1
ATOM 1661 O O . GLU A 1 208 ? -54.980 -6.526 83.507 1.00 94.31 208 GLU A O 1
ATOM 1666 N N . ALA A 1 209 ? -55.680 -5.716 81.537 1.00 95.81 209 ALA A N 1
ATOM 1667 C CA . ALA A 1 209 ? -56.824 -5.003 82.105 1.00 95.81 209 ALA A CA 1
ATOM 1668 C C . ALA A 1 209 ? -57.823 -5.943 82.809 1.00 95.81 209 ALA A C 1
ATOM 1670 O O . ALA A 1 209 ? -58.492 -5.554 83.770 1.00 95.81 209 ALA A O 1
ATOM 1671 N N . GLN A 1 210 ? -57.965 -7.182 82.332 1.00 95.25 210 GLN A N 1
ATOM 1672 C CA . GLN A 1 210 ? -58.813 -8.186 82.971 1.00 95.25 210 GLN A CA 1
ATOM 1673 C C . GLN A 1 210 ? -58.171 -8.754 84.244 1.00 95.25 210 GLN A C 1
ATOM 1675 O O . GLN A 1 210 ? -58.872 -8.911 85.244 1.00 95.25 210 GLN A O 1
ATOM 1680 N N . ALA A 1 211 ? -56.864 -9.013 84.232 1.00 94.56 211 ALA A N 1
ATOM 1681 C CA . ALA A 1 211 ? -56.100 -9.446 85.396 1.00 94.56 211 ALA A CA 1
ATOM 1682 C C . ALA A 1 211 ? -56.147 -8.392 86.510 1.00 94.56 211 ALA A C 1
ATOM 1684 O O . ALA A 1 211 ? -56.451 -8.731 87.650 1.00 94.56 211 ALA A O 1
ATOM 1685 N N . GLU A 1 212 ? -55.977 -7.109 86.177 1.00 94.94 212 GLU A N 1
ATOM 1686 C CA . GLU A 1 212 ? -56.079 -6.003 87.136 1.00 94.94 212 GLU A CA 1
ATOM 1687 C C . GLU A 1 212 ? -57.485 -5.913 87.756 1.00 94.94 212 GLU A C 1
ATOM 1689 O O . GLU A 1 212 ? -57.633 -5.765 88.970 1.00 94.94 212 GLU A O 1
ATOM 1694 N N . LYS A 1 213 ? -58.546 -6.105 86.955 1.00 95.75 213 LYS A N 1
ATOM 1695 C CA . LYS A 1 213 ? -59.926 -6.190 87.470 1.00 95.75 213 LYS A CA 1
ATOM 1696 C C . LYS A 1 213 ? -60.141 -7.375 88.410 1.00 95.75 213 LYS A C 1
ATOM 1698 O O . LYS A 1 213 ? -60.914 -7.243 89.358 1.00 95.75 213 LYS A O 1
ATOM 1703 N N . TYR A 1 214 ? -59.550 -8.535 88.120 1.00 94.31 214 TYR A N 1
ATOM 1704 C CA . TYR A 1 214 ? -59.654 -9.702 88.997 1.00 94.31 214 TYR A CA 1
ATOM 1705 C C . TYR A 1 214 ? -58.863 -9.505 90.290 1.00 94.31 214 TYR A C 1
ATOM 1707 O O . TYR A 1 214 ? -59.424 -9.778 91.343 1.00 94.31 214 TYR A O 1
ATOM 1715 N N . SER A 1 215 ? -57.661 -8.928 90.230 1.00 95.62 215 SER A N 1
ATOM 1716 C CA . SER A 1 215 ? -56.872 -8.561 91.413 1.00 95.62 215 SER A CA 1
ATOM 1717 C C . SER A 1 215 ? -57.645 -7.606 92.327 1.00 95.62 215 SER A C 1
ATOM 1719 O O . SER A 1 215 ? -57.805 -7.880 93.506 1.00 95.62 215 SER A O 1
ATOM 1721 N N . GLN A 1 216 ? -58.256 -6.547 91.781 1.00 94.62 216 GLN A N 1
ATOM 1722 C CA . GLN A 1 216 ? -59.081 -5.629 92.583 1.00 94.62 216 GLN A CA 1
ATOM 1723 C C . GLN A 1 216 ? -60.313 -6.302 93.208 1.00 94.62 216 GLN A C 1
ATOM 1725 O O . GLN A 1 216 ? -60.833 -5.835 94.223 1.00 94.62 216 GLN A O 1
ATOM 1730 N N . LYS A 1 217 ? -60.860 -7.346 92.570 1.00 94.44 217 LYS A N 1
ATOM 1731 C CA . LYS A 1 217 ? -61.945 -8.144 93.160 1.00 94.44 217 LYS A CA 1
ATOM 1732 C C . LYS A 1 217 ? -61.424 -9.044 94.271 1.00 94.44 217 LYS A C 1
ATOM 1734 O O . LYS A 1 217 ? -62.109 -9.178 95.275 1.00 94.44 217 LYS A O 1
ATOM 1739 N N . GLU A 1 218 ? -60.258 -9.647 94.076 1.00 93.81 218 GLU A N 1
ATOM 1740 C CA . GLU A 1 218 ? -59.578 -10.467 95.073 1.00 93.81 218 GLU A CA 1
ATOM 1741 C C . GLU A 1 218 ? -59.295 -9.650 96.336 1.00 93.81 218 GLU A C 1
ATOM 1743 O O . GLU A 1 218 ? -59.776 -10.039 97.394 1.00 93.81 218 GLU A O 1
ATOM 1748 N N . ASP A 1 219 ? -58.707 -8.455 96.210 1.00 94.25 219 ASP A N 1
ATOM 1749 C CA . ASP A 1 219 ? -58.456 -7.541 97.338 1.00 94.25 219 ASP A CA 1
ATOM 1750 C C . ASP A 1 219 ? -59.743 -7.219 98.125 1.00 94.25 219 ASP A C 1
ATOM 1752 O O . ASP A 1 219 ? -59.767 -7.233 99.356 1.00 94.25 219 ASP A O 1
ATOM 1756 N N . LYS A 1 220 ? -60.854 -6.958 97.416 1.00 94.44 220 LYS A N 1
ATOM 1757 C CA . LYS A 1 220 ? -62.163 -6.700 98.044 1.00 94.44 220 LYS A CA 1
ATOM 1758 C C . LYS A 1 220 ? -62.691 -7.916 98.790 1.00 94.44 220 LYS A C 1
ATOM 1760 O O . LYS A 1 220 ? -63.210 -7.770 99.893 1.00 94.44 220 LYS A O 1
ATOM 1765 N N . TYR A 1 221 ? -62.593 -9.098 98.186 1.00 92.56 221 TYR A N 1
ATOM 1766 C CA . TYR A 1 221 ? -63.024 -10.328 98.839 1.00 92.56 221 TYR A CA 1
ATOM 1767 C C . TYR A 1 221 ? -62.137 -10.667 100.037 1.00 92.56 221 TYR A C 1
ATOM 1769 O O . TYR A 1 221 ? -62.668 -11.097 101.056 1.00 92.56 221 TYR A O 1
ATOM 1777 N N . GLU A 1 222 ? -60.826 -10.427 99.973 1.00 94.06 222 GLU A N 1
ATOM 1778 C CA . GLU A 1 222 ? -59.937 -10.565 101.129 1.00 94.06 222 GLU A CA 1
ATOM 1779 C C . GLU A 1 222 ? -60.340 -9.624 102.272 1.00 94.06 222 GLU A C 1
ATOM 1781 O O . GLU A 1 222 ? -60.415 -10.054 103.427 1.00 94.06 222 GLU A O 1
ATOM 1786 N N . GLU A 1 223 ? -60.658 -8.361 101.973 1.00 93.75 223 GLU A N 1
ATOM 1787 C CA . GLU A 1 223 ? -61.116 -7.398 102.978 1.00 93.75 223 GLU A CA 1
ATOM 1788 C C . GLU A 1 223 ? -62.470 -7.805 103.587 1.00 93.75 223 GLU A C 1
ATOM 1790 O O . GLU A 1 223 ? -62.622 -7.803 104.812 1.00 93.75 223 GLU A O 1
ATOM 1795 N N . GLU A 1 224 ? -63.432 -8.241 102.765 1.00 92.94 224 GLU A N 1
ATOM 1796 C CA . GLU A 1 224 ? -64.718 -8.774 103.236 1.00 92.94 224 GLU A CA 1
ATOM 1797 C C . GLU A 1 224 ? -64.533 -10.012 104.124 1.00 92.94 224 GLU A C 1
ATOM 1799 O O . GLU A 1 224 ? -65.130 -10.090 105.202 1.00 92.94 224 GLU A O 1
ATOM 1804 N N . ILE A 1 225 ? -63.682 -10.960 103.715 1.00 93.50 225 ILE A N 1
ATOM 1805 C CA . ILE A 1 225 ? -63.356 -12.158 104.500 1.00 93.50 225 ILE A CA 1
ATOM 1806 C C . ILE A 1 225 ? -62.738 -11.762 105.839 1.00 93.50 225 ILE A C 1
ATOM 1808 O O . ILE A 1 225 ? -63.106 -12.335 106.867 1.00 93.50 225 ILE A O 1
ATOM 1812 N N . LYS A 1 226 ? -61.833 -10.779 105.860 1.00 94.62 226 LYS A N 1
ATOM 1813 C CA . LYS A 1 226 ? -61.211 -10.289 107.094 1.00 94.62 226 LYS A CA 1
ATOM 1814 C C . LYS A 1 226 ? -62.249 -9.688 108.042 1.00 94.62 226 LYS A C 1
ATOM 1816 O O . LYS A 1 226 ? -62.305 -10.089 109.200 1.00 94.62 226 LYS A O 1
ATOM 1821 N N . VAL A 1 227 ? -63.126 -8.814 107.543 1.00 94.56 227 VAL A N 1
ATOM 1822 C CA . VAL A 1 227 ? -64.217 -8.217 108.335 1.00 94.56 227 VAL A CA 1
ATOM 1823 C C . VAL A 1 227 ? -65.166 -9.288 108.877 1.00 94.56 227 VAL A C 1
ATOM 1825 O O . VAL A 1 227 ? -65.563 -9.232 110.040 1.00 94.56 227 VAL A O 1
ATOM 1828 N N . LEU A 1 228 ? -65.546 -10.268 108.051 1.00 92.31 228 LEU A N 1
ATOM 1829 C CA . LEU A 1 228 ? -66.398 -11.379 108.479 1.00 92.31 228 LEU A CA 1
ATOM 1830 C C . LEU A 1 228 ? -65.704 -12.261 109.523 1.00 92.31 228 LEU A C 1
ATOM 1832 O O . LEU A 1 228 ? -66.351 -12.681 110.477 1.00 92.31 228 LEU A O 1
ATOM 1836 N N . SER A 1 229 ? -64.399 -12.498 109.378 1.00 92.75 229 SER A N 1
ATOM 1837 C CA . SER A 1 229 ? -63.595 -13.267 110.335 1.00 92.75 229 SER A CA 1
ATOM 1838 C C . SER A 1 229 ? -63.465 -12.549 111.679 1.00 92.75 229 SER A C 1
ATOM 1840 O O . SER A 1 229 ? -63.572 -13.187 112.724 1.00 92.75 229 SER A O 1
ATOM 1842 N N . ASP A 1 230 ? -63.272 -11.229 111.671 1.00 93.38 230 ASP A N 1
ATOM 1843 C CA . ASP A 1 230 ? -63.216 -10.424 112.893 1.00 93.38 230 ASP A CA 1
ATOM 1844 C C . ASP A 1 230 ? -64.580 -10.414 113.604 1.00 93.38 230 ASP A C 1
ATOM 1846 O O . ASP A 1 230 ? -64.650 -10.677 114.804 1.00 93.38 230 ASP A O 1
ATOM 1850 N N . LYS A 1 231 ? -65.682 -10.242 112.858 1.00 93.00 231 LYS A N 1
ATOM 1851 C CA . LYS A 1 231 ? -67.049 -10.371 113.400 1.00 93.00 231 LYS A CA 1
ATOM 1852 C C . LYS A 1 231 ? -67.332 -11.757 113.969 1.00 93.00 231 LYS A C 1
ATOM 1854 O O . LYS A 1 231 ? -68.010 -11.865 114.988 1.00 93.00 231 LYS A O 1
ATOM 1859 N N . LEU A 1 232 ? -66.847 -12.811 113.309 1.00 91.62 232 LEU A N 1
ATOM 1860 C CA . LEU A 1 232 ? -66.996 -14.179 113.796 1.00 91.62 232 LEU A CA 1
ATOM 1861 C C . LEU A 1 232 ? -66.284 -14.345 115.142 1.00 91.62 232 LEU A C 1
ATOM 1863 O O . LEU A 1 232 ? -66.908 -14.823 116.080 1.00 91.62 232 LEU A O 1
ATOM 1867 N N . LYS A 1 233 ? -65.042 -13.863 115.277 1.00 94.00 233 LYS A N 1
ATOM 1868 C CA . LYS A 1 233 ? -64.306 -13.889 116.555 1.00 94.00 233 LYS A CA 1
ATOM 1869 C C . LYS A 1 233 ? -65.005 -13.095 117.658 1.00 94.00 233 LYS A C 1
ATOM 1871 O O . LYS A 1 233 ? -65.053 -13.539 118.803 1.00 94.00 233 LYS A O 1
ATOM 1876 N N . GLU A 1 234 ? -65.546 -11.917 117.348 1.00 92.31 234 GLU A N 1
ATOM 1877 C CA . GLU A 1 234 ? -66.336 -11.141 118.313 1.00 92.31 234 GLU A CA 1
ATOM 1878 C C . GLU A 1 234 ? -67.575 -11.922 118.773 1.00 92.31 234 GLU A C 1
ATOM 1880 O O . GLU A 1 234 ? -67.832 -12.024 119.972 1.00 92.31 234 GLU A O 1
ATOM 1885 N N . ALA A 1 235 ? -68.306 -12.538 117.841 1.00 90.75 235 ALA A N 1
ATOM 1886 C CA . ALA A 1 235 ? -69.457 -13.374 118.163 1.00 90.75 235 ALA A CA 1
ATOM 1887 C C . ALA A 1 235 ? -69.068 -14.621 118.980 1.00 90.75 235 ALA A C 1
ATOM 1889 O O . ALA A 1 235 ? -69.763 -14.953 119.938 1.00 90.75 235 ALA A O 1
ATOM 1890 N N . GLU A 1 236 ? -67.953 -15.280 118.650 1.00 90.12 236 GLU A N 1
ATOM 1891 C CA . GLU A 1 236 ? -67.408 -16.424 119.395 1.00 90.12 236 GLU A CA 1
ATOM 1892 C C . GLU A 1 236 ? -67.036 -16.027 120.828 1.00 90.12 236 GLU A C 1
ATOM 1894 O O . GLU A 1 236 ? -67.489 -16.659 121.778 1.00 90.12 236 GLU A O 1
ATOM 1899 N N . THR A 1 237 ? -66.290 -14.935 121.017 1.00 91.69 237 THR A N 1
ATOM 1900 C CA . THR A 1 237 ? -65.931 -14.448 122.364 1.00 91.69 237 THR A CA 1
ATOM 1901 C C . THR A 1 237 ? -67.155 -14.025 123.181 1.00 91.69 237 THR A C 1
ATOM 1903 O O . THR A 1 237 ? -67.211 -14.271 124.390 1.00 91.69 237 THR A O 1
ATOM 1906 N N . GLN A 1 238 ? -68.164 -13.427 122.541 1.00 91.19 238 GLN A N 1
ATOM 1907 C CA . GLN A 1 238 ? -69.432 -13.100 123.187 1.00 91.19 238 GLN A CA 1
ATOM 1908 C C . GLN A 1 238 ? -70.204 -14.365 123.590 1.00 91.19 238 GLN A C 1
ATOM 1910 O O . GLN A 1 238 ? -70.747 -14.414 124.698 1.00 91.19 238 GLN A O 1
ATOM 1915 N N . ALA A 1 239 ? -70.231 -15.387 122.729 1.00 89.25 239 ALA A N 1
ATOM 1916 C CA . ALA A 1 239 ? -70.844 -16.678 123.021 1.00 89.25 239 ALA A CA 1
ATOM 1917 C C . ALA A 1 239 ? -70.131 -17.385 124.185 1.00 89.25 239 ALA A C 1
ATOM 1919 O O . ALA A 1 239 ? -70.796 -17.771 125.142 1.00 89.25 239 ALA A O 1
ATOM 1920 N N . GLU A 1 240 ? -68.796 -17.445 124.189 1.00 89.62 240 GLU A N 1
ATOM 1921 C CA . GLU A 1 240 ? -68.013 -17.998 125.305 1.00 89.62 240 GLU A CA 1
ATOM 1922 C C . GLU A 1 240 ? -68.295 -17.268 126.630 1.00 89.62 240 GLU A C 1
ATOM 1924 O O . GLU A 1 240 ? -68.382 -17.882 127.699 1.00 89.62 240 GLU A O 1
ATOM 1929 N N . PHE A 1 241 ? -68.438 -15.938 126.598 1.00 90.50 241 PHE A N 1
ATOM 1930 C CA . PHE A 1 241 ? -68.774 -15.163 127.793 1.00 90.50 241 PHE A CA 1
ATOM 1931 C C . PHE A 1 241 ? -70.190 -15.468 128.297 1.00 90.50 241 PHE A C 1
ATOM 1933 O O . PHE A 1 241 ? -70.408 -15.579 129.511 1.00 90.50 241 PHE A O 1
ATOM 1940 N N . ALA A 1 242 ? -71.148 -15.611 127.377 1.00 88.19 242 ALA A N 1
ATOM 1941 C CA . ALA A 1 242 ? -72.507 -16.021 127.699 1.00 88.19 242 ALA A CA 1
ATOM 1942 C C . ALA A 1 242 ? -72.519 -17.428 128.314 1.00 88.19 242 ALA A C 1
ATOM 1944 O O . ALA A 1 242 ? -73.094 -17.599 129.386 1.00 88.19 242 ALA A O 1
ATOM 1945 N N . GLU A 1 243 ? -71.806 -18.392 127.727 1.00 88.62 243 GLU A N 1
ATOM 1946 C CA . GLU A 1 243 ? -71.660 -19.751 128.262 1.00 88.62 243 GLU A CA 1
ATOM 1947 C C . GLU A 1 243 ? -71.067 -19.747 129.675 1.00 88.62 243 GLU A C 1
ATOM 1949 O O . GLU A 1 243 ? -71.655 -20.316 130.592 1.00 88.62 243 GLU A O 1
ATOM 1954 N N . ARG A 1 244 ? -69.969 -19.014 129.914 1.00 88.25 244 ARG A N 1
ATOM 1955 C CA . ARG A 1 244 ? -69.393 -18.876 131.267 1.00 88.25 244 ARG A CA 1
ATOM 1956 C C . ARG A 1 244 ? -70.369 -18.262 132.269 1.00 88.25 244 ARG A C 1
ATOM 1958 O O . ARG A 1 244 ? -70.337 -18.607 133.453 1.00 88.25 244 ARG A O 1
ATOM 1965 N N . SER A 1 245 ? -71.184 -17.309 131.824 1.00 89.25 245 SER A N 1
ATOM 1966 C CA . SER A 1 245 ? -72.204 -16.676 132.663 1.00 89.25 245 SER A CA 1
ATOM 1967 C C . SER A 1 245 ? -73.316 -17.661 133.010 1.00 89.25 245 SER A C 1
ATOM 1969 O O . SER A 1 245 ? -73.725 -17.709 134.169 1.00 89.25 245 SER A O 1
ATOM 1971 N N . VAL A 1 246 ? -73.737 -18.489 132.049 1.00 89.31 246 VAL A N 1
ATOM 1972 C CA . VAL A 1 246 ? -74.684 -19.589 132.271 1.00 89.31 246 VAL A CA 1
ATOM 1973 C C . VAL A 1 246 ? -74.123 -20.567 133.300 1.00 89.31 246 VAL A C 1
ATOM 1975 O O . VAL A 1 246 ? -74.765 -20.757 134.325 1.00 89.31 246 VAL A O 1
ATOM 1978 N N . THR A 1 247 ? -72.891 -21.062 133.144 1.00 86.81 247 THR A N 1
ATOM 1979 C CA . THR A 1 247 ? -72.283 -21.999 134.113 1.00 86.81 247 THR A CA 1
ATOM 1980 C C . THR A 1 247 ? -72.180 -21.411 135.529 1.00 86.81 247 THR A C 1
ATOM 1982 O O . THR A 1 247 ? -72.352 -22.111 136.526 1.00 86.81 247 THR A O 1
ATOM 1985 N N . LYS A 1 248 ? -71.903 -20.103 135.660 1.00 89.12 248 LYS A N 1
ATOM 1986 C CA . LYS A 1 248 ? -71.904 -19.411 136.964 1.00 89.12 248 LYS A CA 1
ATOM 1987 C C . LYS A 1 248 ? -73.295 -19.313 137.586 1.00 89.12 248 LYS A C 1
ATOM 1989 O O . LYS A 1 248 ? -73.414 -19.423 138.809 1.00 89.12 248 LYS A O 1
ATOM 1994 N N . LEU A 1 249 ? -74.311 -19.040 136.771 1.00 85.62 249 LEU A N 1
ATOM 1995 C CA . LEU A 1 249 ? -75.698 -18.979 137.220 1.00 85.62 249 LEU A CA 1
ATOM 1996 C C . LEU A 1 249 ? -76.195 -20.370 137.611 1.00 85.62 249 LEU A C 1
ATOM 1998 O O . LEU A 1 249 ? -76.779 -20.489 138.678 1.00 85.62 249 LEU A O 1
ATOM 2002 N N . GLU A 1 250 ? -75.885 -21.405 136.827 1.00 85.94 250 GLU A N 1
ATOM 2003 C CA . GLU A 1 250 ? -76.161 -22.810 137.157 1.00 85.94 250 GLU A CA 1
ATOM 2004 C C . GLU A 1 250 ? -75.541 -23.190 138.502 1.00 85.94 250 GLU A C 1
ATOM 2006 O O . GLU A 1 250 ? -76.255 -23.623 139.396 1.00 85.94 250 GLU A O 1
ATOM 2011 N N . LYS A 1 251 ? -74.256 -22.883 138.727 1.00 88.62 251 LYS A N 1
ATOM 2012 C CA . LYS A 1 251 ? -73.625 -23.122 140.034 1.00 88.62 251 LYS A CA 1
ATOM 2013 C C . LYS A 1 251 ? -74.311 -22.368 141.179 1.00 88.62 251 LYS A C 1
ATOM 2015 O O . LYS A 1 251 ? -74.466 -22.898 142.271 1.00 88.62 251 LYS A O 1
ATOM 2020 N N . SER A 1 252 ? -74.712 -21.118 140.946 1.00 85.31 252 SER A N 1
ATOM 2021 C CA . SER A 1 252 ? -75.460 -20.345 141.949 1.00 85.31 252 SER A CA 1
ATOM 2022 C C . SER A 1 252 ? -76.833 -20.956 142.239 1.00 85.31 252 SER A C 1
ATOM 2024 O O . SER A 1 252 ? -77.301 -20.869 143.371 1.00 85.31 252 SER A O 1
ATOM 2026 N N . ILE A 1 253 ? -77.482 -21.537 141.225 1.00 85.56 253 ILE A N 1
ATOM 2027 C CA . ILE A 1 253 ? -78.742 -22.266 141.371 1.00 85.56 253 ILE A CA 1
ATOM 2028 C C . ILE A 1 253 ? -78.505 -23.515 142.216 1.00 85.56 253 ILE A C 1
ATOM 2030 O O . ILE A 1 253 ? -79.192 -23.653 143.220 1.00 85.56 253 ILE A O 1
ATOM 2034 N N . ASP A 1 254 ? -77.499 -24.334 141.900 1.00 85.81 254 ASP A N 1
ATOM 2035 C CA . ASP A 1 254 ? -77.152 -25.530 142.681 1.00 85.81 254 ASP A CA 1
ATOM 2036 C C . ASP A 1 254 ? -76.880 -25.180 144.159 1.00 85.81 254 ASP A C 1
ATOM 2038 O O . ASP A 1 254 ? -77.470 -25.772 145.063 1.00 85.81 254 ASP A O 1
ATOM 2042 N N . ASP A 1 255 ? -76.062 -24.149 144.421 1.00 85.12 255 ASP A N 1
ATOM 2043 C CA . ASP A 1 255 ? -75.754 -23.671 145.780 1.00 85.12 255 ASP A CA 1
ATOM 2044 C C . ASP A 1 255 ? -77.021 -23.186 146.528 1.00 85.12 255 ASP A C 1
ATOM 2046 O O . ASP A 1 255 ? -77.126 -23.287 147.756 1.00 85.12 255 ASP A O 1
ATOM 2050 N N . LEU A 1 256 ? -77.983 -22.589 145.813 1.00 82.44 256 LEU A N 1
ATOM 2051 C CA . LEU A 1 256 ? -79.263 -22.153 146.380 1.00 82.44 256 LEU A CA 1
ATOM 2052 C C . LEU A 1 256 ? -80.209 -23.333 146.614 1.00 82.44 256 LEU A C 1
ATOM 2054 O O . LEU A 1 256 ? -80.890 -23.356 147.640 1.00 82.44 256 LEU A O 1
ATOM 2058 N N . GLU A 1 257 ? -80.247 -24.305 145.706 1.00 83.38 257 GLU A N 1
ATOM 2059 C CA . GLU A 1 257 ? -81.018 -25.537 145.856 1.00 83.38 257 GLU A CA 1
ATOM 2060 C C . GLU A 1 257 ? -80.527 -26.349 147.058 1.00 83.38 257 GLU A C 1
ATOM 2062 O O . GLU A 1 257 ? -81.351 -26.798 147.857 1.00 83.38 257 GLU A O 1
ATOM 2067 N N . GLU A 1 258 ? -79.211 -26.443 147.267 1.00 84.12 258 GLU A N 1
ATOM 2068 C CA . GLU A 1 258 ? -78.616 -27.092 148.441 1.00 84.12 258 GLU A CA 1
ATOM 2069 C C . GLU A 1 258 ? -79.020 -26.378 149.743 1.00 84.12 258 GLU A C 1
ATOM 2071 O O . GLU A 1 258 ? -79.462 -27.016 150.701 1.00 84.12 258 GLU A O 1
ATOM 2076 N N . LYS A 1 259 ? -78.986 -25.038 149.769 1.00 80.50 259 LYS A N 1
ATOM 2077 C CA . LYS A 1 259 ? -79.471 -24.251 150.920 1.00 80.50 259 LYS A CA 1
ATOM 2078 C C . LYS A 1 259 ? -80.959 -24.455 151.187 1.00 80.50 259 LYS A C 1
ATOM 2080 O O . LYS A 1 259 ? -81.365 -24.514 152.346 1.00 80.50 259 LYS A O 1
ATOM 2085 N N . VAL A 1 260 ? -81.783 -24.547 150.143 1.00 80.19 260 VAL A N 1
ATOM 2086 C CA . VAL A 1 260 ? -83.223 -24.812 150.280 1.00 80.19 260 VAL A CA 1
ATOM 2087 C C . VAL A 1 260 ? -83.466 -26.228 150.793 1.00 80.19 260 VAL A C 1
ATOM 2089 O O . VAL A 1 260 ? -84.345 -26.417 151.635 1.00 80.19 260 VAL A O 1
ATOM 2092 N N . ALA A 1 261 ? -82.703 -27.215 150.321 1.00 79.81 261 ALA A N 1
ATOM 2093 C CA . ALA A 1 261 ? -82.765 -28.583 150.820 1.00 79.81 261 ALA A CA 1
ATOM 2094 C C . ALA A 1 261 ? -82.402 -28.640 152.311 1.00 79.81 261 ALA A C 1
ATOM 2096 O O . ALA A 1 261 ? -83.186 -29.170 153.098 1.00 79.81 261 ALA A O 1
ATOM 2097 N N . HIS A 1 262 ? -81.305 -27.992 152.713 1.00 79.88 262 HIS A N 1
ATOM 2098 C CA . HIS A 1 262 ? -80.897 -27.883 154.115 1.00 79.88 262 HIS A CA 1
ATOM 2099 C C . HIS A 1 262 ? -81.966 -27.192 154.974 1.00 79.88 262 HIS A C 1
ATOM 2101 O O . HIS A 1 262 ? -82.355 -27.699 156.022 1.00 79.88 262 HIS A O 1
ATOM 2107 N N . ALA A 1 263 ? -82.514 -26.061 154.515 1.00 76.12 263 ALA A N 1
ATOM 2108 C CA . ALA A 1 263 ? -83.582 -25.356 155.225 1.00 76.12 263 ALA A CA 1
ATOM 2109 C C . ALA A 1 263 ? -84.869 -26.196 155.337 1.00 76.12 263 ALA A C 1
ATOM 2111 O O . ALA A 1 263 ? -85.578 -26.124 156.341 1.00 76.12 263 ALA A O 1
ATOM 2112 N N . LYS A 1 264 ? -85.189 -27.013 154.321 1.00 76.31 264 LYS A N 1
ATOM 2113 C CA . LYS A 1 264 ? -86.297 -27.978 154.384 1.00 76.31 264 LYS A CA 1
ATOM 2114 C C . LYS A 1 264 ? -86.032 -29.081 155.402 1.00 76.31 264 LYS A C 1
ATOM 2116 O O . LYS A 1 264 ? -86.964 -29.457 156.104 1.00 76.31 264 LYS A O 1
ATOM 2121 N N . GLU A 1 265 ? -84.809 -29.590 155.481 1.00 77.38 265 GLU A N 1
ATOM 2122 C CA . GLU A 1 265 ? -84.416 -30.633 156.432 1.00 77.38 265 GLU A CA 1
ATOM 2123 C C . GLU A 1 265 ? -84.453 -30.113 157.878 1.00 77.38 265 GLU A C 1
ATOM 2125 O O . GLU A 1 265 ? -85.029 -30.762 158.752 1.00 77.38 265 GLU A O 1
ATOM 2130 N N . GLU A 1 266 ? -83.978 -28.886 158.119 1.00 76.00 266 GLU A N 1
ATOM 2131 C CA . GLU A 1 266 ? -84.137 -28.186 159.402 1.00 76.00 266 GLU A CA 1
ATOM 2132 C C . GLU A 1 266 ? -85.610 -27.975 159.768 1.00 76.00 266 GLU A C 1
ATOM 2134 O O . GLU A 1 266 ? -86.001 -28.182 160.916 1.00 76.00 266 GLU A O 1
ATOM 2139 N N . ASN A 1 267 ? -86.450 -27.597 158.802 1.00 77.12 267 ASN A N 1
ATOM 2140 C CA . ASN A 1 267 ? -87.883 -27.428 159.033 1.00 77.12 267 ASN A CA 1
ATOM 2141 C C . ASN A 1 267 ? -88.574 -28.768 159.336 1.00 77.12 267 ASN A C 1
ATOM 2143 O O . ASN A 1 267 ? -89.410 -28.849 160.232 1.00 77.12 267 ASN A O 1
ATOM 2147 N N . LEU A 1 268 ? -88.178 -29.846 158.653 1.00 76.38 268 LEU A N 1
ATOM 2148 C CA . LEU A 1 268 ? -88.659 -31.195 158.946 1.00 76.38 268 LEU A CA 1
ATOM 2149 C C . LEU A 1 268 ? -88.246 -31.639 160.357 1.00 76.38 268 LEU A C 1
ATOM 2151 O O . LEU A 1 268 ? -89.067 -32.186 161.085 1.00 76.38 268 LEU A O 1
ATOM 2155 N N . SER A 1 269 ? -87.004 -31.354 160.757 1.00 72.62 269 SER A N 1
ATOM 2156 C CA . SER A 1 269 ? -86.488 -31.601 162.108 1.00 72.62 269 SER A CA 1
ATOM 2157 C C . SER A 1 269 ? -87.255 -30.801 163.169 1.00 72.62 269 SER A C 1
ATOM 2159 O O . SER A 1 269 ? -87.655 -31.350 164.195 1.00 72.62 269 SER A O 1
ATOM 2161 N N . MET A 1 270 ? -87.562 -29.526 162.900 1.00 71.06 270 MET A N 1
ATOM 2162 C CA . MET A 1 270 ? -88.418 -28.714 163.771 1.00 71.06 270 MET A CA 1
ATOM 2163 C C . MET A 1 270 ? -89.838 -29.276 163.872 1.00 71.06 270 MET A C 1
ATOM 2165 O O . MET A 1 270 ? -90.382 -29.334 164.972 1.00 71.06 270 MET A O 1
ATOM 2169 N N . HIS A 1 271 ? -90.428 -29.729 162.763 1.00 71.81 271 HIS A N 1
ATOM 2170 C CA . HIS A 1 271 ? -91.738 -30.380 162.768 1.00 71.81 271 HIS A CA 1
ATOM 2171 C C . HIS A 1 271 ? -91.724 -31.715 163.522 1.00 71.81 271 HIS A C 1
ATOM 2173 O O . HIS A 1 271 ? -92.641 -31.965 164.294 1.00 71.81 271 HIS A O 1
ATOM 2179 N N . GLN A 1 272 ? -90.674 -32.528 163.387 1.00 70.81 272 GLN A N 1
ATOM 2180 C CA . GLN A 1 272 ? -90.505 -33.758 164.168 1.00 70.81 272 GLN A CA 1
ATOM 2181 C C . GLN A 1 272 ? -90.344 -33.467 165.663 1.00 70.81 272 GLN A C 1
ATOM 2183 O O . GLN A 1 272 ? -90.964 -34.146 166.476 1.00 70.81 272 GLN A O 1
ATOM 2188 N N . MET A 1 273 ? -89.580 -32.433 166.037 1.00 67.06 273 MET A N 1
ATOM 2189 C CA . MET A 1 273 ? -89.504 -31.978 167.429 1.00 67.06 273 MET A CA 1
ATOM 2190 C C . MET A 1 273 ? -90.861 -31.495 167.944 1.00 67.06 273 MET A C 1
ATOM 2192 O O . MET A 1 273 ? -91.208 -31.806 169.082 1.00 67.06 273 MET A O 1
ATOM 2196 N N . LEU A 1 274 ? -91.633 -30.774 167.123 1.00 65.31 274 LEU A N 1
ATOM 2197 C CA . LEU A 1 274 ? -92.972 -30.294 167.468 1.00 65.31 274 LEU A CA 1
ATOM 2198 C C . LEU A 1 274 ? -93.955 -31.458 167.659 1.00 65.31 274 LEU A C 1
ATOM 2200 O O . LEU A 1 274 ? -94.685 -31.486 168.645 1.00 65.31 274 LEU A O 1
ATOM 2204 N N . ASP A 1 275 ? -93.941 -32.439 166.756 1.00 68.31 275 ASP A N 1
ATOM 2205 C CA . ASP A 1 275 ? -94.762 -33.647 166.851 1.00 68.31 275 ASP A CA 1
ATOM 2206 C C . ASP A 1 275 ? -94.372 -34.482 168.075 1.00 68.31 275 ASP A C 1
ATOM 2208 O O . ASP A 1 275 ? -95.244 -35.009 168.764 1.00 68.31 275 ASP A O 1
ATOM 2212 N N . GLN A 1 276 ? -93.078 -34.546 168.406 1.00 64.62 276 GLN A N 1
ATOM 2213 C CA . GLN A 1 276 ? -92.578 -35.213 169.606 1.00 64.62 276 GLN A CA 1
ATOM 2214 C C . GLN A 1 276 ? -93.005 -34.484 170.891 1.00 64.62 276 GLN A C 1
ATOM 2216 O O . GLN A 1 276 ? -93.468 -35.136 171.824 1.00 64.62 276 GLN A O 1
ATOM 2221 N N . THR A 1 277 ? -92.978 -33.145 170.919 1.00 60.06 277 THR A N 1
ATOM 2222 C CA . THR A 1 277 ? -93.507 -32.364 172.058 1.00 60.06 277 THR A CA 1
ATOM 2223 C C . THR A 1 277 ? -95.030 -32.469 172.176 1.00 60.06 277 THR A C 1
ATOM 2225 O O . THR A 1 277 ? -95.559 -32.539 173.285 1.00 60.06 277 THR A O 1
ATOM 2228 N N . LEU A 1 278 ? -95.756 -32.521 171.055 1.00 59.34 278 LEU A N 1
ATOM 2229 C CA . LEU A 1 278 ? -97.207 -32.737 171.030 1.00 59.34 278 LEU A CA 1
ATOM 2230 C C . LEU A 1 278 ? -97.591 -34.149 171.500 1.00 59.34 278 LEU A C 1
ATOM 2232 O O . LEU A 1 278 ? -98.613 -34.312 172.165 1.00 59.34 278 LEU A O 1
ATOM 2236 N N . LEU A 1 279 ? -96.773 -35.162 171.201 1.00 60.12 279 LEU A N 1
ATOM 2237 C CA . LEU A 1 279 ? -96.927 -36.533 171.705 1.00 60.12 279 LEU A CA 1
ATOM 2238 C C . LEU A 1 279 ? -96.616 -36.651 173.201 1.00 60.12 279 LEU A C 1
ATOM 2240 O O . LEU A 1 279 ? -97.290 -37.413 173.895 1.00 60.12 279 LEU A O 1
ATOM 2244 N N . GLU A 1 280 ? -95.639 -35.895 173.704 1.00 58.56 280 GLU A N 1
ATOM 2245 C CA . GLU A 1 280 ? -95.331 -35.814 175.137 1.00 58.56 280 GLU A CA 1
ATOM 2246 C C . GLU A 1 280 ? -96.454 -35.114 175.925 1.00 58.56 280 GLU A C 1
ATOM 2248 O O . GLU A 1 280 ? -96.800 -35.566 177.013 1.00 58.56 280 GLU A O 1
ATOM 2253 N N . LEU A 1 281 ? -97.103 -34.097 175.344 1.00 55.69 281 LEU A N 1
ATOM 2254 C CA . LEU A 1 281 ? -98.277 -33.414 175.917 1.00 55.69 281 LEU A CA 1
ATOM 2255 C C . LEU A 1 281 ? -99.579 -34.232 175.868 1.00 55.69 281 LEU A C 1
ATOM 2257 O O . LEU A 1 281 ? -100.505 -33.938 176.615 1.00 55.69 281 LEU A O 1
ATOM 2261 N N . ASN A 1 282 ? -99.680 -35.232 174.989 1.00 54.22 282 ASN A N 1
ATOM 2262 C CA . ASN A 1 282 ? -100.859 -36.105 174.896 1.00 54.22 282 ASN A CA 1
ATOM 2263 C C . ASN A 1 282 ? -100.768 -37.348 175.801 1.00 54.22 282 ASN A C 1
ATOM 2265 O O . ASN A 1 282 ? -101.752 -38.077 175.921 1.00 54.22 282 ASN A O 1
ATOM 2269 N N . ASN A 1 283 ? -99.609 -37.603 176.420 1.00 50.09 283 ASN A N 1
ATOM 2270 C CA . ASN A 1 283 ? -99.352 -38.794 177.238 1.00 50.09 283 ASN A CA 1
ATOM 2271 C C . ASN A 1 283 ? -99.030 -38.493 178.721 1.00 50.09 283 ASN A C 1
ATOM 2273 O O . ASN A 1 283 ? -98.648 -39.418 179.443 1.00 50.09 283 ASN A O 1
ATOM 2277 N N . MET A 1 284 ? -99.241 -37.253 179.190 1.00 41.38 284 MET A N 1
ATOM 2278 C CA . MET A 1 284 ? -99.236 -36.835 180.607 1.00 41.38 284 MET A CA 1
ATOM 2279 C C . MET A 1 284 ? -100.187 -35.662 180.849 1.00 41.38 284 MET A C 1
ATOM 2281 O O . MET A 1 284 ? -100.785 -35.629 181.948 1.00 41.38 284 MET A O 1
#

pLDDT: mean 89.97, std 11.36, range [41.38, 98.5]

InterPro domains:
  IPR000533 Tropomyosin [PF00261] (67-284)
  IPR000533 Tropomyosin [PR00194] (84-101)
  IPR000533 Tropomyosin [PR00194] (120-140)
  IPR000533 Tropomyosin [PR00194] (145-173)
  IPR000533 Tropomyosin [PR00194] (175-198)
  IPR000533 Tropomyosin [PR00194] (231-256)
  IPR000533 Tropomyosin [PS00326] (232-240)
  IPR014751 DNA repair protein XRCC4-like, C-terminal [G3DSA:1.20.5.370] (238-284)

Sequence (284 aa):
MDAIKKKMQMLKLDKENALDRAEQAEADKKAAEDRSKQLEDELVSLQKKLKGTEDELDKYSEALKDAQEKLELAEKKATDAEADVASLNRRIQLVEEELDRAQERLATALQKLEEAEKAADESERGMKVIESRAQKDEEKMEIQEIQLKEAKHIAEDADRKYEEVARKLVIIESDLERAEERAELSESKCAELEEELKTVTNNLKSLEAQAEKYSQKEDKYEEEIKVLSDKLKEAETQAEFAERSVTKLEKSIDDLEEKVAHAKEENLSMHQMLDQTLLELNNM